Protein AF-A0A2G8LHU2-F1 (afdb_monomer_lite)

Radius of gyration: 28.55 Å; chains: 1; bounding box: 84×77×81 Å

Organism: Stichopus japonicus (NCBI:txid307972)

pLDDT: mean 79.93, std 22.08, range [30.64, 98.31]

Sequence (261 aa):
MVNLSNQKTMKDPGKYGIGIMIIQGAKLQILKMTSLAEQLKKLAVPQGRNLANAREKRRKSILFDSKEAAGLNRETVYAIGVNGVQELATIDPSFQEFEETLFSEGSKTMERSVQTVEVNKNLDKHIRSFLLQMSPYFTLKPAQKAMEWLVYRFGIHEYNINDVMMAIMPYHTTKVFVRVVQIIDLSSKSHPWNWLKPIQETGVSLSRSTVLTHCWKDPGFLQFVCNMVPYAIKAHKAVKGRDPQGQTLLYGSRSPSTPPR

InterPro domains:
  IPR040191 U3 small nucleolar RNA-associated protein 10 [PTHR13457] (33-236)

Secondary structure (DSSP, 8-state):
------------TTTHHHHHHHHHHHHHHHHHHHHHHHHHHHH----SS-HHHHHGGG---SSS-TTHHHH--HHHHHHHHHHHHHHHHHH-GGGHHHHTTTTSGGGGT--GGGS-HHHHHHHHHHHHHHHHHHGGGTTSHHHHHHHHHHHHHH-HHHH-HHHHHHHHGGGTTSHHHHHHHHHS----TTSTTGGGHHHHHH-PPPPHHHHHHHHHH-HHHHHHHHHHHHHHHHHHHHHHTB-TT--B--------PPPP-

Structure (mmCIF, N/CA/C/O backbone):
data_AF-A0A2G8LHU2-F1
#
_entry.id   AF-A0A2G8LHU2-F1
#
loop_
_atom_site.group_PDB
_atom_site.id
_atom_site.type_symbol
_atom_site.label_atom_id
_atom_site.label_alt_id
_atom_site.label_comp_id
_atom_site.label_asym_id
_atom_site.label_entity_id
_atom_site.label_seq_id
_atom_site.pdbx_PDB_ins_code
_atom_site.Cartn_x
_atom_site.Cartn_y
_atom_site.Cartn_z
_atom_site.occupancy
_atom_site.B_iso_or_equiv
_atom_site.auth_seq_id
_atom_site.auth_comp_id
_atom_site.auth_asym_id
_atom_site.auth_atom_id
_atom_site.pdbx_PDB_model_num
ATOM 1 N N . MET A 1 1 ? 63.512 19.037 -28.098 1.00 40.72 1 MET A N 1
ATOM 2 C CA . MET A 1 1 ? 64.153 19.580 -29.318 1.00 40.72 1 MET A CA 1
ATOM 3 C C . MET A 1 1 ? 63.120 19.424 -30.426 1.00 40.72 1 MET A C 1
ATOM 5 O O . MET A 1 1 ? 62.691 18.305 -30.627 1.00 40.72 1 MET A O 1
ATOM 9 N N . VAL A 1 2 ? 62.525 20.456 -31.020 1.00 31.14 2 VAL A N 1
ATOM 10 C CA . VAL A 1 2 ? 63.142 21.544 -31.793 1.00 31.14 2 VAL A CA 1
ATOM 11 C C . VAL A 1 2 ? 62.312 22.831 -31.673 1.00 31.14 2 VAL A C 1
ATOM 13 O O . VAL A 1 2 ? 61.105 22.800 -31.454 1.00 31.14 2 VAL A O 1
ATOM 16 N N . ASN A 1 3 ? 63.027 23.946 -31.782 1.00 30.64 3 ASN A N 1
ATOM 17 C CA . ASN A 1 3 ? 62.604 25.329 -31.632 1.00 30.64 3 ASN A CA 1
ATOM 18 C C . ASN A 1 3 ? 62.007 25.912 -32.930 1.00 30.64 3 ASN A C 1
ATOM 20 O O . ASN A 1 3 ? 62.465 25.572 -34.014 1.00 30.64 3 ASN A O 1
ATOM 24 N N . LEU A 1 4 ? 61.050 26.832 -32.748 1.00 40.06 4 LEU A N 1
ATOM 25 C CA . LEU A 1 4 ? 60.785 28.092 -33.474 1.00 40.06 4 LEU A CA 1
ATOM 26 C C . LEU A 1 4 ? 61.024 28.172 -34.998 1.00 40.06 4 LEU A C 1
ATOM 28 O O . LEU A 1 4 ? 62.160 28.107 -35.458 1.00 40.06 4 LEU A O 1
ATOM 32 N N . SER A 1 5 ? 59.984 28.574 -35.746 1.00 37.41 5 SER A N 1
ATOM 33 C CA . SER A 1 5 ? 59.873 29.913 -36.385 1.00 37.41 5 SER A CA 1
ATOM 34 C C . SER A 1 5 ? 58.827 29.911 -37.508 1.00 37.41 5 SER A C 1
ATOM 36 O O . SER A 1 5 ? 59.025 29.269 -38.533 1.00 37.41 5 SER A O 1
ATOM 38 N N . ASN A 1 6 ? 57.739 30.673 -37.359 1.00 32.94 6 ASN A N 1
ATOM 39 C CA . ASN A 1 6 ? 57.492 31.831 -38.228 1.00 32.94 6 ASN A CA 1
ATOM 40 C C . ASN A 1 6 ? 56.140 32.491 -37.941 1.00 32.94 6 ASN A C 1
ATOM 42 O O . ASN A 1 6 ? 55.061 31.938 -38.141 1.00 32.94 6 ASN A O 1
ATOM 46 N N . GLN A 1 7 ? 56.253 33.735 -37.499 1.00 42.84 7 GLN A N 1
ATOM 47 C CA . GLN A 1 7 ? 55.202 34.725 -37.369 1.00 42.84 7 GLN A CA 1
ATOM 48 C C . GLN A 1 7 ? 54.819 35.220 -38.775 1.00 42.84 7 GLN A C 1
ATOM 50 O O . GLN A 1 7 ? 55.692 35.635 -39.539 1.00 42.84 7 GLN A O 1
ATOM 55 N N . LYS A 1 8 ? 53.525 35.245 -39.118 1.00 38.09 8 LYS A N 1
ATOM 56 C CA . LYS A 1 8 ? 53.024 36.114 -40.195 1.00 38.09 8 LYS A CA 1
ATOM 57 C C . LYS A 1 8 ? 51.627 36.655 -39.873 1.00 38.09 8 LYS A C 1
ATOM 59 O O . LYS A 1 8 ? 50.616 35.999 -40.078 1.00 38.09 8 LYS A O 1
ATOM 64 N N . THR A 1 9 ? 51.656 37.879 -39.345 1.00 36.66 9 THR A N 1
ATOM 65 C CA . THR A 1 9 ? 50.784 39.032 -39.639 1.00 36.66 9 THR A CA 1
ATOM 66 C C . THR A 1 9 ? 49.263 38.922 -39.469 1.00 36.66 9 THR A C 1
ATOM 68 O O . THR A 1 9 ? 48.569 38.212 -40.190 1.00 36.66 9 THR A O 1
ATOM 71 N N . MET A 1 10 ? 48.773 39.787 -38.573 1.00 44.03 10 MET A N 1
ATOM 72 C CA . MET A 1 10 ? 47.390 40.204 -38.332 1.00 44.03 10 MET A CA 1
ATOM 73 C C . MET A 1 10 ? 46.564 40.405 -39.613 1.00 44.03 10 MET A C 1
ATOM 75 O O . MET A 1 10 ? 46.981 41.130 -40.516 1.00 44.03 10 MET A O 1
ATOM 79 N N . LYS A 1 11 ? 45.336 39.870 -39.623 1.00 38.84 11 LYS A N 1
ATOM 80 C CA . LYS A 1 11 ? 44.226 40.372 -40.443 1.00 38.84 11 LYS A CA 1
ATOM 81 C C . LYS A 1 11 ? 42.910 40.320 -39.656 1.00 38.84 11 LYS A C 1
ATOM 83 O O . LYS A 1 11 ? 42.351 39.257 -39.419 1.00 38.84 11 LYS A O 1
ATOM 88 N N . ASP A 1 12 ? 42.455 41.524 -39.322 1.00 42.16 12 ASP A N 1
ATOM 89 C CA . ASP A 1 12 ? 41.071 41.953 -39.096 1.00 42.16 12 ASP A CA 1
ATOM 90 C C . ASP A 1 12 ? 40.347 41.571 -37.776 1.00 42.16 12 ASP A C 1
ATOM 92 O O . ASP A 1 12 ? 39.680 40.535 -37.691 1.00 42.16 12 ASP A O 1
ATOM 96 N N . PRO A 1 13 ? 40.380 42.439 -36.739 1.00 44.16 13 PRO A N 1
ATOM 97 C CA . PRO A 1 13 ? 39.633 42.234 -35.492 1.00 44.16 13 PRO A CA 1
ATOM 98 C C . PRO A 1 13 ? 38.111 42.479 -35.618 1.00 44.16 13 PRO A C 1
ATOM 100 O O . PRO A 1 13 ? 37.367 42.176 -34.686 1.00 44.16 13 PRO A O 1
ATOM 103 N N . GLY A 1 14 ? 37.617 42.987 -36.756 1.00 45.66 14 GLY A N 1
ATOM 104 C CA . GLY A 1 14 ? 36.216 43.406 -36.914 1.00 45.66 14 GLY A CA 1
ATOM 105 C C . GLY A 1 14 ? 35.196 42.293 -37.201 1.00 45.66 14 GLY A C 1
ATOM 106 O O . GLY A 1 14 ? 34.020 42.457 -36.889 1.00 45.66 14 GLY A O 1
ATOM 107 N N . LYS A 1 15 ? 35.605 41.146 -37.766 1.00 47.34 15 LYS A N 1
ATOM 108 C CA . LYS A 1 15 ? 34.660 40.084 -38.192 1.00 47.34 15 LYS A CA 1
ATOM 109 C C . LYS A 1 15 ? 34.429 38.978 -37.159 1.00 47.34 15 LYS A C 1
ATOM 111 O O . LYS A 1 15 ? 33.329 38.434 -37.090 1.00 47.34 15 LYS A O 1
ATOM 116 N N . TYR A 1 16 ? 35.422 38.671 -36.325 1.00 47.31 16 TYR A N 1
ATOM 117 C CA . TYR A 1 16 ? 35.323 37.586 -35.337 1.00 47.31 16 TYR A CA 1
ATOM 118 C C . TYR A 1 16 ? 34.674 38.024 -34.015 1.00 47.31 16 TYR A C 1
ATOM 120 O O . TYR A 1 16 ? 34.042 37.209 -33.345 1.00 47.31 16 TYR A O 1
ATOM 128 N N . GLY A 1 17 ? 34.744 39.315 -33.665 1.00 44.84 17 GLY A N 1
ATOM 129 C CA . GLY A 1 17 ? 34.082 39.857 -32.472 1.00 44.84 17 GLY A CA 1
ATOM 130 C C . GLY A 1 17 ? 32.552 39.856 -32.575 1.00 44.84 17 GLY A C 1
ATOM 131 O O . GLY A 1 17 ? 31.867 39.552 -31.599 1.00 44.84 17 GLY A O 1
ATOM 132 N N . ILE A 1 18 ? 32.012 40.114 -33.772 1.00 51.88 18 ILE A N 1
ATOM 133 C CA . ILE A 1 18 ? 30.562 40.129 -34.026 1.00 51.88 18 ILE A CA 1
ATOM 134 C C . ILE A 1 18 ? 29.987 38.707 -33.931 1.00 51.88 18 ILE A C 1
ATOM 136 O O . ILE A 1 18 ? 28.966 38.500 -33.281 1.00 51.88 18 ILE A O 1
ATOM 140 N N . GLY A 1 19 ? 30.674 37.705 -34.497 1.00 46.97 19 GLY A N 1
ATOM 141 C CA . GLY A 1 19 ? 30.253 36.301 -34.413 1.00 46.97 19 GLY A CA 1
ATOM 142 C C . GLY A 1 19 ? 30.241 35.755 -32.979 1.00 46.97 19 GLY A C 1
ATOM 143 O O . GLY A 1 19 ? 29.280 35.103 -32.576 1.00 46.97 19 GLY A O 1
ATOM 144 N N . ILE A 1 20 ? 31.261 36.079 -32.176 1.00 52.53 20 ILE A N 1
ATOM 145 C CA . ILE A 1 20 ? 31.336 35.662 -30.766 1.00 52.53 20 ILE A CA 1
ATOM 146 C C . ILE A 1 20 ? 30.257 36.366 -29.924 1.00 52.53 20 ILE A C 1
ATOM 148 O O . ILE A 1 20 ? 29.616 35.715 -29.097 1.00 52.53 20 ILE A O 1
ATOM 152 N N . MET A 1 21 ? 29.979 37.655 -30.166 1.00 52.75 21 MET A N 1
ATOM 153 C CA . MET A 1 21 ? 28.896 38.369 -29.475 1.00 52.75 21 MET A CA 1
ATOM 154 C C . MET A 1 21 ? 27.498 37.847 -29.841 1.00 52.75 21 MET A C 1
ATOM 156 O O . MET A 1 21 ? 26.653 37.735 -28.952 1.00 52.75 21 MET A O 1
ATOM 160 N N . ILE A 1 22 ? 27.252 37.461 -31.099 1.00 55.69 22 ILE A N 1
ATOM 161 C CA . ILE A 1 22 ? 25.966 36.871 -31.518 1.00 55.69 22 ILE A CA 1
ATOM 162 C C . ILE A 1 22 ? 25.744 35.510 -30.843 1.00 55.69 22 ILE A C 1
ATOM 164 O O . ILE A 1 22 ? 24.661 35.257 -30.313 1.00 55.69 22 ILE A O 1
ATOM 168 N N . ILE A 1 23 ? 26.768 34.651 -30.792 1.00 54.25 23 ILE A N 1
ATOM 169 C CA . ILE A 1 23 ? 26.671 33.330 -30.148 1.00 54.25 23 ILE A CA 1
ATOM 170 C C . ILE A 1 23 ? 26.473 33.475 -28.632 1.00 54.25 23 ILE A C 1
ATOM 172 O O . ILE A 1 23 ? 25.638 32.779 -28.050 1.00 54.25 23 ILE A O 1
ATOM 176 N N . GLN A 1 24 ? 27.182 34.405 -27.985 1.00 55.84 24 GLN A N 1
ATOM 177 C CA . GLN A 1 24 ? 27.022 34.668 -26.553 1.00 55.84 24 GLN A CA 1
ATOM 178 C C . GLN A 1 24 ? 25.637 35.258 -26.239 1.00 55.84 24 GLN A C 1
ATOM 180 O O . GLN A 1 24 ? 25.018 34.863 -25.252 1.00 55.84 24 GLN A O 1
ATOM 185 N N . GLY A 1 25 ? 25.116 36.140 -27.102 1.00 53.69 25 GLY A N 1
ATOM 186 C CA . GLY A 1 25 ? 23.768 36.704 -27.002 1.00 53.69 25 GLY A CA 1
ATOM 187 C C . GLY A 1 25 ? 22.669 35.650 -27.158 1.00 53.69 25 GLY A C 1
ATOM 188 O O . GLY A 1 25 ? 21.760 35.587 -26.329 1.00 53.69 25 GLY A O 1
ATOM 189 N N . ALA A 1 26 ? 22.793 34.759 -28.147 1.00 56.09 26 ALA A N 1
ATOM 190 C CA . ALA A 1 26 ? 21.880 33.632 -28.337 1.00 56.09 26 ALA A CA 1
ATOM 191 C C . ALA A 1 26 ? 21.932 32.651 -27.153 1.00 56.09 26 ALA A C 1
ATOM 193 O O . ALA A 1 26 ? 20.892 32.214 -26.664 1.00 56.09 26 ALA A O 1
ATOM 194 N N . LYS A 1 27 ? 23.126 32.362 -26.617 1.00 57.59 27 LYS A N 1
ATOM 195 C CA . LYS A 1 27 ? 23.302 31.509 -25.431 1.00 57.59 27 LYS A CA 1
ATOM 196 C C . LYS A 1 27 ? 22.702 32.141 -24.170 1.00 57.59 27 LYS A C 1
ATOM 198 O O . LYS A 1 27 ? 22.082 31.429 -23.383 1.00 57.59 27 LYS A O 1
ATOM 203 N N . LEU A 1 28 ? 22.822 33.462 -23.996 1.00 55.25 28 LEU A N 1
ATOM 204 C CA . LEU A 1 28 ? 22.180 34.195 -22.897 1.00 55.25 28 LEU A CA 1
ATOM 205 C C . LEU A 1 28 ? 20.651 34.189 -23.018 1.00 55.25 28 LEU A C 1
ATOM 207 O O . LEU A 1 28 ? 19.964 34.066 -22.005 1.00 55.25 28 LEU A O 1
ATOM 211 N N . GLN A 1 29 ? 20.112 34.309 -24.236 1.00 56.25 29 GLN A N 1
ATOM 212 C CA . GLN A 1 29 ? 18.671 34.210 -24.465 1.00 56.25 29 GLN A CA 1
ATOM 213 C C . GLN A 1 29 ? 18.149 32.791 -24.228 1.00 56.25 29 GLN A C 1
ATOM 215 O O . GLN A 1 29 ? 17.143 32.641 -23.542 1.00 56.25 29 GLN A O 1
ATOM 220 N N . ILE A 1 30 ? 18.860 31.754 -24.681 1.00 58.97 30 ILE A N 1
ATOM 221 C CA . ILE A 1 30 ? 18.504 30.351 -24.416 1.00 58.97 30 ILE A CA 1
ATOM 222 C C . ILE A 1 30 ? 18.541 30.056 -22.909 1.00 58.97 30 ILE A C 1
ATOM 224 O O . ILE A 1 30 ? 17.580 29.502 -22.384 1.00 58.97 30 ILE A O 1
ATOM 228 N N . LEU A 1 31 ? 19.580 30.502 -22.190 1.00 56.16 31 LEU A N 1
ATOM 229 C CA . LEU A 1 31 ? 19.674 30.367 -20.727 1.00 56.16 31 LEU A CA 1
ATOM 230 C C . LEU A 1 31 ? 18.557 31.123 -19.985 1.00 56.16 31 LEU A C 1
ATOM 232 O O . LEU A 1 31 ? 18.046 30.637 -18.974 1.00 56.16 31 LEU A O 1
ATOM 236 N N . LYS A 1 32 ? 18.136 32.294 -20.485 1.00 56.81 32 LYS A N 1
ATOM 237 C CA . LYS A 1 32 ? 16.978 33.028 -19.947 1.00 56.81 32 LYS A CA 1
ATOM 238 C C . LYS A 1 32 ? 15.654 32.317 -20.243 1.00 56.81 32 LYS A C 1
ATOM 240 O O . LYS A 1 32 ? 14.803 32.271 -19.360 1.00 56.81 32 LYS A O 1
ATOM 245 N N . MET A 1 33 ? 15.488 31.723 -21.427 1.00 54.06 33 MET A N 1
ATOM 246 C CA . MET A 1 33 ? 14.290 30.950 -21.779 1.00 54.06 33 MET A CA 1
ATOM 247 C C . MET A 1 33 ? 14.181 29.649 -20.974 1.00 54.06 33 MET A C 1
ATOM 249 O O . MET A 1 33 ? 13.082 29.301 -20.548 1.00 54.06 33 MET A O 1
ATOM 253 N N . THR A 1 34 ? 15.294 28.965 -20.687 1.00 58.81 34 THR A N 1
ATOM 254 C CA . THR A 1 34 ? 15.289 27.781 -19.810 1.00 58.81 34 THR A CA 1
ATOM 255 C C . THR A 1 34 ? 15.051 28.154 -18.349 1.00 58.81 34 THR A C 1
ATOM 257 O O . THR A 1 34 ? 14.288 27.469 -17.676 1.00 58.81 34 THR A O 1
ATOM 260 N N . SER A 1 35 ? 15.620 29.269 -17.872 1.00 70.50 35 SER A N 1
ATOM 261 C CA . SER A 1 35 ? 15.402 29.769 -16.506 1.00 70.50 35 SER A CA 1
ATOM 262 C C . SER A 1 35 ? 13.947 30.181 -16.274 1.00 70.50 35 SER A C 1
ATOM 264 O O . SER A 1 35 ? 13.342 29.766 -15.290 1.00 70.50 35 SER A O 1
ATOM 266 N N . LEU A 1 36 ? 13.340 30.914 -17.214 1.00 58.28 36 LEU A N 1
ATOM 267 C CA . LEU A 1 36 ? 11.941 31.326 -17.108 1.00 58.28 36 LEU A CA 1
ATOM 268 C C . LEU A 1 36 ? 10.981 30.138 -17.240 1.00 58.28 36 LEU A C 1
ATOM 270 O O . LEU A 1 36 ? 10.007 30.067 -16.501 1.00 58.28 36 LEU A O 1
ATOM 274 N N . ALA A 1 37 ? 11.258 29.181 -18.131 1.00 62.69 37 ALA A N 1
ATOM 275 C CA . ALA A 1 37 ? 10.459 27.962 -18.250 1.00 62.69 37 ALA A CA 1
ATOM 276 C C . ALA A 1 37 ? 10.552 27.083 -16.990 1.00 62.69 37 ALA A C 1
ATOM 278 O O . ALA A 1 37 ? 9.541 26.545 -16.544 1.00 62.69 37 ALA A O 1
ATOM 279 N N . GLU A 1 38 ? 11.731 26.962 -16.372 1.00 63.94 38 GLU A N 1
ATOM 280 C CA . GLU A 1 38 ? 11.898 26.271 -15.086 1.00 63.94 38 GLU A CA 1
ATOM 281 C C . GLU A 1 38 ? 11.253 27.032 -13.925 1.00 63.94 38 GLU A C 1
ATOM 283 O O . GLU A 1 38 ? 10.648 26.408 -13.053 1.00 63.94 38 GLU A O 1
ATOM 288 N N . GLN A 1 39 ? 11.329 28.364 -13.921 1.00 62.94 39 GLN A N 1
ATOM 289 C CA . GLN A 1 39 ? 10.642 29.214 -12.949 1.00 62.94 39 GLN A CA 1
ATOM 290 C C . GLN A 1 39 ? 9.122 29.112 -13.102 1.00 62.94 39 GLN A C 1
ATOM 292 O O . GLN A 1 39 ? 8.442 28.935 -12.101 1.00 62.94 39 GLN A O 1
ATOM 297 N N . LEU A 1 40 ? 8.587 29.102 -14.327 1.00 55.25 40 LEU A N 1
ATOM 298 C CA . LEU A 1 40 ? 7.171 28.852 -14.613 1.00 55.25 40 LEU A CA 1
ATOM 299 C C . LEU A 1 40 ? 6.750 27.439 -14.206 1.00 55.25 40 LEU A C 1
ATOM 301 O O . LEU A 1 40 ? 5.656 27.260 -13.692 1.00 55.25 40 LEU A O 1
ATOM 305 N N . LYS A 1 41 ? 7.616 26.434 -14.366 1.00 59.16 41 LYS A N 1
ATOM 306 C CA . LYS A 1 41 ? 7.342 25.058 -13.923 1.00 59.16 41 LYS A CA 1
ATOM 307 C C . LYS A 1 41 ? 7.361 24.916 -12.396 1.00 59.16 41 LYS A C 1
ATOM 309 O O . LYS A 1 41 ? 6.622 24.097 -11.863 1.00 59.16 41 LYS A O 1
ATOM 314 N N . LYS A 1 42 ? 8.174 25.720 -11.699 1.00 57.94 42 LYS A N 1
ATOM 315 C CA . LYS A 1 42 ? 8.212 25.818 -10.227 1.00 57.94 42 LYS A CA 1
ATOM 316 C C . LYS A 1 42 ? 7.081 26.688 -9.657 1.00 57.94 42 LYS A C 1
ATOM 318 O O . LYS A 1 42 ? 6.632 26.425 -8.549 1.00 57.94 42 LYS A O 1
ATOM 323 N N . LEU A 1 43 ? 6.618 27.691 -10.408 1.00 48.28 43 LEU A N 1
ATOM 324 C 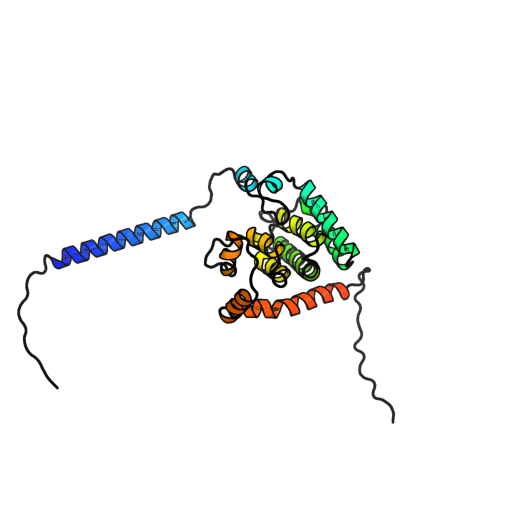CA . LEU A 1 43 ? 5.517 28.601 -10.060 1.00 48.28 43 LEU A CA 1
ATOM 325 C C . LEU A 1 43 ? 4.153 28.136 -10.577 1.00 48.28 43 LEU A C 1
ATOM 327 O O . LEU A 1 43 ? 3.145 28.757 -10.244 1.00 48.28 43 LEU A O 1
ATOM 331 N N . ALA A 1 44 ? 4.099 27.050 -11.352 1.00 45.22 44 ALA A N 1
ATOM 332 C CA . ALA A 1 44 ? 2.875 26.353 -11.725 1.00 45.22 44 ALA A CA 1
ATOM 333 C C . ALA A 1 44 ? 2.266 25.663 -10.494 1.00 45.22 44 ALA A C 1
ATOM 335 O O . ALA A 1 44 ? 2.149 24.443 -10.408 1.00 45.22 44 ALA A O 1
ATOM 336 N N . VAL A 1 45 ? 1.857 26.474 -9.527 1.00 51.03 45 VAL A N 1
ATOM 337 C CA . VAL A 1 45 ? 0.781 26.145 -8.610 1.00 51.03 45 VAL A CA 1
ATOM 338 C C . VAL A 1 45 ? -0.463 25.996 -9.489 1.00 51.03 45 VAL A C 1
ATOM 340 O O . VAL A 1 45 ? -0.717 26.881 -10.310 1.00 51.03 45 VAL A O 1
ATOM 343 N N . PRO A 1 46 ? -1.238 24.904 -9.385 1.00 48.22 46 PRO A N 1
ATOM 344 C CA . PRO A 1 46 ? -2.458 24.741 -10.161 1.00 48.22 46 PRO A CA 1
ATOM 345 C C . PRO A 1 46 ? -3.520 25.712 -9.631 1.00 48.22 46 PRO A C 1
ATOM 347 O O . PRO A 1 46 ? -4.415 25.339 -8.878 1.00 48.22 46 PRO A O 1
ATOM 350 N N . GLN A 1 47 ? -3.408 26.984 -10.001 1.00 47.78 47 GLN A N 1
ATOM 351 C CA . GLN A 1 47 ? -4.432 27.980 -9.747 1.00 47.78 47 GLN A CA 1
ATOM 352 C C . GLN A 1 47 ? -5.575 27.757 -10.743 1.00 47.78 47 GLN A C 1
ATOM 354 O O . GLN A 1 47 ? -5.408 27.891 -11.952 1.00 47.78 47 GLN A O 1
ATOM 359 N N . GLY A 1 48 ? -6.743 27.375 -10.223 1.00 47.22 48 GLY A N 1
ATOM 360 C CA . GLY A 1 48 ? -8.017 27.613 -10.906 1.00 47.22 48 GLY A CA 1
ATOM 361 C C . GLY A 1 48 ? -8.598 26.509 -11.796 1.00 47.22 48 GLY A C 1
ATOM 362 O O . GLY A 1 48 ? -9.556 26.778 -12.512 1.00 47.22 48 GLY A O 1
ATOM 363 N N . ARG A 1 49 ? -8.127 25.255 -11.751 1.00 42.66 49 ARG A N 1
ATOM 364 C CA . ARG A 1 49 ? -8.949 24.126 -12.241 1.00 42.66 49 ARG A CA 1
ATOM 365 C C . ARG A 1 49 ? -9.718 23.574 -11.059 1.00 42.66 49 ARG A C 1
ATOM 367 O O . ARG A 1 49 ? -9.065 23.005 -10.199 1.00 42.66 49 ARG A O 1
ATOM 374 N N . ASN A 1 50 ? -11.046 23.733 -11.033 1.00 45.06 50 ASN A N 1
ATOM 375 C CA . ASN A 1 50 ? -11.989 23.065 -10.118 1.00 45.06 50 ASN A CA 1
ATOM 376 C C . ASN A 1 50 ? -11.375 21.811 -9.465 1.00 45.06 50 ASN A C 1
ATOM 378 O O . ASN A 1 50 ? -11.398 20.726 -10.051 1.00 45.06 50 ASN A O 1
ATOM 382 N N . LEU A 1 51 ? -10.750 21.983 -8.293 1.00 47.72 51 LEU A N 1
ATOM 383 C CA . LEU A 1 51 ? -9.897 20.956 -7.681 1.00 47.72 51 LEU A CA 1
ATOM 384 C C . LEU A 1 51 ? -10.733 19.757 -7.221 1.00 47.72 51 LEU A C 1
ATOM 386 O O . LEU A 1 51 ? -10.234 18.635 -7.207 1.00 47.72 51 LEU A O 1
ATOM 390 N N . ALA A 1 52 ? -12.018 19.989 -6.937 1.00 45.84 52 ALA A N 1
ATOM 391 C CA . ALA A 1 52 ? -13.018 18.954 -6.707 1.00 45.84 52 ALA A CA 1
ATOM 392 C C . ALA A 1 52 ? -13.257 18.110 -7.977 1.00 45.84 52 ALA A C 1
ATOM 394 O O . ALA A 1 52 ? -12.957 16.918 -7.988 1.00 45.84 52 ALA A O 1
ATOM 395 N N . ASN A 1 53 ? -13.640 18.742 -9.092 1.00 40.75 53 ASN A N 1
ATOM 396 C CA . ASN A 1 53 ? -13.992 18.047 -10.343 1.00 40.75 53 ASN A CA 1
ATOM 397 C C . ASN A 1 53 ? -12.782 17.399 -11.054 1.00 40.75 53 ASN A C 1
ATOM 399 O O . ASN A 1 53 ? -12.942 16.495 -11.876 1.00 40.75 53 ASN A O 1
ATOM 403 N N . ALA A 1 54 ? -11.558 17.876 -10.796 1.00 45.06 54 ALA A N 1
ATOM 404 C CA . ALA A 1 54 ? -10.328 17.279 -11.321 1.00 45.06 54 ALA A CA 1
ATOM 405 C C . ALA A 1 54 ? -9.849 16.080 -10.480 1.00 45.06 54 ALA A C 1
ATOM 407 O O . ALA A 1 54 ? -9.376 15.102 -11.063 1.00 45.06 54 ALA A O 1
ATOM 408 N N . ARG A 1 55 ? -10.018 16.116 -9.146 1.00 48.44 55 ARG A N 1
ATOM 409 C CA . ARG A 1 55 ? -9.792 14.954 -8.262 1.00 48.44 55 ARG A CA 1
ATOM 410 C C . ARG A 1 55 ? -10.816 13.848 -8.498 1.00 48.44 55 ARG A C 1
ATOM 412 O O . ARG A 1 55 ? -10.450 12.677 -8.517 1.00 48.44 55 ARG A O 1
ATOM 419 N N . GLU A 1 56 ? -12.070 14.210 -8.761 1.00 45.31 56 GLU A N 1
ATOM 420 C CA . GLU A 1 56 ? -13.131 13.253 -9.100 1.00 45.31 56 GLU A CA 1
ATOM 421 C C . GLU A 1 56 ? -12.862 12.478 -10.395 1.00 45.31 56 GLU A C 1
ATOM 423 O O . GLU A 1 56 ? -13.300 11.340 -10.529 1.00 45.31 56 GLU A O 1
ATOM 428 N N . LYS A 1 57 ? -12.082 13.036 -11.329 1.00 46.31 57 LYS A N 1
ATOM 429 C CA . LYS A 1 57 ? -11.851 12.420 -12.644 1.00 46.31 57 LYS A CA 1
ATOM 430 C C . LYS A 1 57 ? -10.773 11.335 -12.694 1.00 46.31 57 LYS A C 1
ATOM 432 O O . LYS A 1 57 ? -10.652 10.705 -13.741 1.00 46.31 57 LYS A O 1
ATOM 437 N N . ARG A 1 58 ? -9.999 11.083 -11.628 1.00 63.19 58 ARG A N 1
ATOM 438 C CA . ARG A 1 58 ? -9.013 9.976 -11.586 1.00 63.19 58 ARG A CA 1
ATOM 439 C C . ARG A 1 58 ? -8.816 9.426 -10.174 1.00 63.19 58 ARG A C 1
ATOM 441 O O . ARG A 1 58 ? -7.692 9.401 -9.671 1.00 63.19 58 ARG A O 1
ATOM 448 N N . ARG A 1 59 ? -9.903 8.984 -9.536 1.00 80.88 59 ARG A N 1
ATOM 449 C CA . ARG A 1 59 ? -9.813 8.239 -8.273 1.00 80.88 59 ARG A CA 1
ATOM 450 C C . ARG A 1 59 ? -8.918 7.017 -8.480 1.00 80.88 59 ARG A C 1
ATOM 452 O O . ARG A 1 59 ? -9.151 6.206 -9.375 1.00 80.88 59 ARG A O 1
ATOM 459 N N . LYS A 1 60 ? -7.844 6.943 -7.699 1.00 91.50 60 LYS A N 1
ATOM 460 C CA . LYS A 1 60 ? -6.907 5.824 -7.721 1.00 91.50 60 LYS A CA 1
ATOM 461 C C . LYS A 1 60 ? -7.533 4.661 -6.969 1.00 91.50 60 LYS A C 1
ATOM 463 O O . LYS A 1 60 ? -7.973 4.837 -5.840 1.00 91.50 60 LYS A O 1
ATOM 468 N N . SER A 1 61 ? -7.562 3.502 -7.608 1.00 94.75 61 SER A N 1
ATOM 469 C CA . SER A 1 61 ? -8.137 2.290 -7.044 1.00 94.75 61 SER A CA 1
ATOM 470 C C . SER A 1 61 ? -7.274 1.092 -7.407 1.00 94.75 61 SER A C 1
ATOM 472 O O . SER A 1 61 ? -6.783 0.981 -8.535 1.00 94.75 61 SER A O 1
ATOM 474 N N . ILE A 1 62 ? -7.073 0.204 -6.438 1.00 94.56 62 ILE A N 1
ATOM 475 C CA . ILE A 1 62 ? -6.431 -1.093 -6.640 1.00 94.56 62 ILE A CA 1
ATOM 476 C C . ILE A 1 62 ? -7.466 -2.048 -7.242 1.00 94.56 62 ILE A C 1
ATOM 478 O O . ILE A 1 62 ? -7.175 -2.737 -8.229 1.00 94.56 62 ILE A O 1
ATOM 482 N N . LEU A 1 63 ? -8.672 -2.057 -6.667 1.00 94.88 63 LEU A N 1
ATOM 483 C CA . LEU A 1 63 ? -9.730 -3.019 -6.974 1.00 94.88 63 LEU A CA 1
ATOM 484 C C . LEU A 1 63 ? -10.528 -2.704 -8.240 1.00 94.88 63 LEU A C 1
ATOM 486 O O . LEU A 1 63 ? -10.888 -3.633 -8.957 1.00 94.88 63 LEU A O 1
ATOM 490 N N . PHE A 1 64 ? -10.771 -1.428 -8.519 1.00 93.50 64 PHE A N 1
ATOM 491 C CA . PHE A 1 64 ? -11.706 -0.984 -9.549 1.00 93.50 64 PHE A CA 1
ATOM 492 C C . PHE A 1 64 ? -10.982 -0.313 -10.711 1.00 93.50 64 PHE A C 1
ATOM 494 O O . PHE A 1 64 ? -9.889 0.254 -10.561 1.00 93.50 64 PHE A O 1
ATOM 501 N N . ASP A 1 65 ? -11.570 -0.381 -11.901 1.00 89.31 65 ASP A N 1
ATOM 502 C CA . ASP A 1 65 ? -11.058 0.394 -13.023 1.00 89.31 65 ASP A CA 1
ATOM 503 C C . ASP A 1 65 ? -11.336 1.900 -12.839 1.00 89.31 65 ASP A C 1
ATOM 505 O O . ASP A 1 65 ? -12.043 2.333 -11.929 1.00 89.31 65 ASP A O 1
ATOM 509 N N . SER A 1 66 ? -10.754 2.743 -13.698 1.00 86.62 66 SER A N 1
ATOM 510 C CA . SER A 1 66 ? -10.908 4.197 -13.557 1.00 86.62 66 SER A CA 1
ATOM 511 C C . SER A 1 66 ? -12.352 4.688 -13.737 1.00 86.62 66 SER A C 1
ATOM 513 O O . SER A 1 66 ? -12.646 5.797 -13.290 1.00 86.62 66 SER A O 1
ATOM 515 N N . LYS A 1 67 ? -13.217 3.940 -14.432 1.00 87.31 67 LYS A N 1
ATOM 516 C CA . LYS A 1 67 ? -14.621 4.310 -14.662 1.00 87.31 67 LYS A CA 1
ATOM 517 C C . LYS A 1 67 ? -15.470 3.917 -13.459 1.00 87.31 67 LYS A C 1
ATOM 519 O O . LYS A 1 67 ? -16.218 4.746 -12.955 1.00 87.31 67 LYS A O 1
ATOM 524 N N . GLU A 1 68 ? -15.305 2.692 -12.976 1.00 87.75 68 GLU A N 1
ATOM 525 C CA . GLU A 1 68 ? -15.960 2.170 -11.778 1.00 87.75 68 GLU A CA 1
ATOM 526 C C . GLU A 1 68 ? -15.572 2.991 -10.545 1.00 87.75 68 GLU A C 1
ATOM 528 O O . GLU A 1 68 ? -16.439 3.490 -9.828 1.00 87.75 68 GLU A O 1
ATOM 533 N N . ALA A 1 69 ? -14.270 3.227 -10.348 1.00 89.06 69 ALA A N 1
ATOM 534 C CA . ALA A 1 69 ? -13.753 3.974 -9.205 1.00 89.06 69 ALA A CA 1
ATOM 535 C C . ALA A 1 69 ? -14.293 5.409 -9.131 1.00 89.06 69 ALA A C 1
ATOM 537 O O . ALA A 1 69 ? -14.425 5.956 -8.037 1.00 89.06 69 ALA A O 1
ATOM 538 N N . ALA A 1 70 ? -14.617 6.024 -10.275 1.00 86.06 70 ALA A N 1
ATOM 539 C CA . ALA A 1 70 ? -15.185 7.369 -10.325 1.00 86.06 70 ALA A CA 1
ATOM 540 C C . ALA A 1 70 ? -16.598 7.440 -9.716 1.00 86.06 70 ALA A C 1
ATOM 542 O O . ALA A 1 70 ? -16.958 8.476 -9.163 1.00 86.06 70 ALA A O 1
ATOM 543 N N . GLY A 1 71 ? -17.374 6.353 -9.794 1.00 85.19 71 GLY A N 1
ATOM 544 C CA . GLY A 1 71 ? -18.737 6.276 -9.258 1.00 85.19 71 GLY A CA 1
ATOM 545 C C . GLY A 1 71 ? -18.826 5.858 -7.788 1.00 85.19 71 GLY A C 1
ATOM 546 O O . GLY A 1 71 ? -19.880 6.010 -7.174 1.00 85.19 71 GLY A O 1
ATOM 547 N N . LEU A 1 72 ? -17.743 5.342 -7.201 1.00 87.94 72 LEU A N 1
ATOM 548 C CA . LEU A 1 72 ? -17.752 4.877 -5.814 1.00 87.94 72 LEU A CA 1
ATOM 549 C C . LEU A 1 72 ? -17.785 6.048 -4.837 1.00 87.94 72 LEU A C 1
ATOM 551 O O . LEU A 1 72 ? -16.936 6.935 -4.900 1.00 87.94 72 LEU A O 1
ATOM 555 N N . ASN A 1 73 ? -18.723 6.025 -3.891 1.00 90.38 73 ASN A N 1
ATOM 556 C CA . ASN A 1 73 ? -18.755 6.969 -2.776 1.00 90.38 73 ASN A CA 1
ATOM 557 C C . ASN A 1 73 ? -17.910 6.470 -1.587 1.00 90.38 73 ASN A C 1
ATOM 559 O O . ASN A 1 73 ? -17.438 5.332 -1.550 1.00 90.38 73 ASN A O 1
ATOM 563 N N . ARG A 1 74 ? -17.698 7.353 -0.608 1.00 93.00 74 ARG A N 1
ATOM 564 C CA . ARG A 1 74 ? -16.843 7.083 0.556 1.00 93.00 74 ARG A CA 1
ATOM 565 C C . ARG A 1 74 ? -17.385 5.935 1.397 1.00 93.00 74 ARG A C 1
ATOM 567 O O . ARG A 1 74 ? -16.610 5.110 1.861 1.00 93.00 74 ARG A O 1
ATOM 574 N N . GLU A 1 75 ? -18.695 5.898 1.578 1.00 95.25 75 GLU A N 1
ATOM 575 C CA . GLU A 1 75 ? -19.412 4.938 2.408 1.00 95.25 75 GLU A CA 1
ATOM 576 C C . GLU A 1 75 ? -19.258 3.522 1.843 1.00 95.25 75 GLU A C 1
ATOM 578 O O . GLU A 1 75 ? -18.993 2.585 2.590 1.00 95.25 75 GLU A O 1
ATOM 583 N N . THR A 1 76 ? -19.318 3.382 0.517 1.00 95.56 76 THR A N 1
ATOM 584 C CA . THR A 1 76 ? -19.118 2.102 -0.172 1.00 95.56 76 THR A CA 1
ATOM 585 C C . THR A 1 76 ? -17.686 1.604 -0.004 1.00 95.56 76 THR A C 1
ATOM 587 O O . THR A 1 76 ? -17.475 0.457 0.383 1.00 95.56 76 THR A O 1
ATOM 590 N N . VAL A 1 77 ? -16.685 2.456 -0.255 1.00 96.31 77 VAL A N 1
ATOM 591 C CA . VAL A 1 77 ? -15.273 2.052 -0.122 1.00 96.31 77 VAL A CA 1
ATOM 592 C C . VAL A 1 77 ? -14.921 1.747 1.336 1.00 96.31 77 VAL A C 1
ATOM 594 O O . VAL A 1 77 ? -14.179 0.804 1.603 1.00 96.31 77 VAL A O 1
ATOM 597 N N . TYR A 1 78 ? -15.495 2.495 2.280 1.00 97.62 78 TYR A N 1
ATOM 598 C CA . TYR A 1 78 ? -15.374 2.212 3.706 1.00 97.62 78 TYR A CA 1
ATOM 599 C C . TYR A 1 78 ? -15.945 0.835 4.059 1.00 97.62 78 TYR A C 1
ATOM 601 O O . TYR A 1 78 ? -15.237 0.029 4.654 1.00 97.62 78 TYR A O 1
ATOM 609 N N . ALA A 1 79 ? -17.175 0.528 3.634 1.00 97.88 79 ALA A N 1
ATOM 610 C CA . ALA A 1 79 ? -17.801 -0.769 3.889 1.00 97.88 79 ALA A CA 1
ATOM 611 C C . ALA A 1 79 ? -16.981 -1.935 3.308 1.00 97.88 79 ALA A C 1
ATOM 613 O O . ALA A 1 79 ? -16.802 -2.955 3.972 1.00 97.88 79 ALA A O 1
ATOM 614 N N . ILE A 1 80 ? -16.418 -1.764 2.104 1.00 97.94 80 ILE A N 1
ATOM 615 C CA . ILE A 1 80 ? -15.491 -2.733 1.499 1.00 97.94 80 ILE A CA 1
ATOM 616 C C . ILE A 1 80 ? -14.250 -2.919 2.383 1.00 97.94 80 ILE A C 1
ATOM 618 O O . ILE A 1 80 ? -13.858 -4.053 2.654 1.00 97.94 80 ILE A O 1
ATOM 622 N N . GLY A 1 81 ? -13.642 -1.823 2.842 1.00 98.00 81 GLY A N 1
ATOM 623 C CA . GLY A 1 81 ? -12.465 -1.851 3.708 1.00 98.00 81 GLY A CA 1
ATOM 624 C C . GLY A 1 81 ? -12.708 -2.555 5.040 1.00 98.00 81 GLY A C 1
ATOM 625 O O . GLY A 1 81 ? -11.923 -3.426 5.411 1.00 98.00 81 GLY A O 1
ATOM 626 N N . VAL A 1 82 ? -13.812 -2.217 5.716 1.00 98.31 82 VAL A N 1
ATOM 627 C CA . VAL A 1 82 ? -14.233 -2.829 6.988 1.00 98.31 82 VAL A CA 1
ATOM 628 C C . VAL A 1 82 ? -14.462 -4.328 6.818 1.00 98.31 82 VAL A C 1
ATOM 630 O O . VAL A 1 82 ? -13.895 -5.124 7.559 1.00 98.31 82 VAL A O 1
ATOM 633 N N . ASN A 1 83 ? -15.207 -4.733 5.789 1.00 98.31 83 ASN A N 1
ATOM 634 C CA . ASN A 1 83 ? -15.399 -6.149 5.489 1.00 98.31 83 ASN A CA 1
ATOM 635 C C . ASN A 1 83 ? -14.058 -6.863 5.216 1.00 98.31 83 ASN A C 1
ATOM 637 O O . ASN A 1 83 ? -13.854 -7.988 5.665 1.00 98.31 83 ASN A O 1
ATOM 641 N N . GLY A 1 84 ? -13.120 -6.201 4.532 1.00 98.31 84 GLY A N 1
ATOM 642 C CA . GLY A 1 84 ? -11.777 -6.727 4.295 1.00 98.31 84 GLY A CA 1
ATOM 643 C C . GLY A 1 84 ? -10.971 -6.973 5.572 1.00 98.31 84 GLY A C 1
ATOM 644 O O . GLY A 1 84 ? -10.382 -8.043 5.715 1.00 98.31 84 GLY A O 1
ATOM 645 N N . VAL A 1 85 ? -10.940 -6.011 6.501 1.00 98.19 85 VAL A N 1
ATOM 646 C CA . VAL A 1 85 ? -10.192 -6.172 7.761 1.00 98.19 85 VAL A CA 1
ATOM 647 C C . VAL A 1 85 ? -10.852 -7.191 8.693 1.00 98.19 85 VAL A C 1
ATOM 649 O O . VAL A 1 85 ? -10.137 -7.977 9.302 1.00 98.19 85 VAL A O 1
ATOM 652 N N . GLN A 1 86 ? -12.184 -7.270 8.717 1.00 98.06 86 GLN A N 1
ATOM 653 C CA . GLN A 1 86 ? -12.912 -8.281 9.490 1.00 98.06 86 GLN A CA 1
ATOM 654 C C . GLN A 1 86 ? -12.631 -9.694 8.971 1.00 98.06 86 GLN A C 1
ATOM 656 O O . GLN A 1 86 ? -12.322 -10.595 9.746 1.00 98.06 86 GLN A O 1
ATOM 661 N N . GLU A 1 87 ? -12.661 -9.895 7.648 1.00 98.31 87 GLU A N 1
ATOM 662 C CA . GLU A 1 87 ? -12.263 -11.166 7.030 1.00 98.31 87 GLU A CA 1
ATOM 663 C C . GLU A 1 87 ? -10.800 -11.513 7.361 1.00 98.31 87 GLU A C 1
ATOM 665 O O . GLU A 1 87 ? -10.508 -12.657 7.704 1.00 98.31 87 GLU A O 1
ATOM 670 N N . LEU A 1 88 ? -9.878 -10.540 7.328 1.00 98.00 88 LEU A N 1
ATOM 671 C CA . LEU A 1 88 ? -8.495 -10.756 7.772 1.00 98.00 88 LEU A CA 1
ATOM 672 C C . LEU A 1 88 ? -8.410 -11.140 9.255 1.00 98.00 88 LEU A C 1
ATOM 674 O O . LEU A 1 88 ? -7.642 -12.037 9.593 1.00 98.00 88 LEU A O 1
ATOM 678 N N . ALA A 1 89 ? -9.205 -10.515 10.123 1.00 97.00 89 ALA A N 1
ATOM 679 C CA . ALA A 1 89 ? -9.236 -10.800 11.554 1.00 97.00 89 ALA A CA 1
ATOM 680 C C . ALA A 1 89 ? -9.718 -12.226 11.868 1.00 97.00 89 ALA A C 1
ATOM 682 O O . ALA A 1 89 ? -9.287 -12.810 12.861 1.00 97.00 89 ALA A O 1
ATOM 683 N N . THR A 1 90 ? -10.547 -12.827 11.002 1.00 97.19 90 THR A N 1
ATOM 684 C CA . THR A 1 90 ? -10.904 -14.255 11.123 1.00 97.19 90 THR A CA 1
ATOM 685 C C . THR A 1 90 ? -9.730 -15.199 10.845 1.00 97.19 90 THR A C 1
ATOM 687 O O . THR A 1 90 ? -9.712 -16.317 11.354 1.00 97.19 90 THR A O 1
ATOM 690 N N . ILE A 1 91 ? -8.750 -14.758 10.049 1.00 96.38 91 ILE A N 1
ATOM 691 C CA . ILE A 1 91 ? -7.544 -15.525 9.702 1.00 96.38 91 ILE A CA 1
ATOM 692 C C . ILE A 1 91 ? -6.448 -15.282 10.744 1.00 96.38 91 ILE A C 1
ATOM 694 O O . ILE A 1 91 ? -5.773 -16.215 11.175 1.00 96.38 91 ILE A O 1
ATOM 698 N N . ASP A 1 92 ? -6.266 -14.024 11.136 1.00 94.38 92 ASP A N 1
ATOM 699 C CA . ASP A 1 92 ? -5.246 -13.581 12.076 1.00 94.38 92 ASP A CA 1
ATOM 700 C C . ASP A 1 92 ? -5.840 -12.512 13.013 1.00 94.38 92 ASP A C 1
ATOM 702 O O . ASP A 1 92 ? -6.005 -11.358 12.607 1.00 94.38 92 ASP A O 1
ATOM 706 N N . PRO A 1 93 ? -6.143 -12.858 14.280 1.00 94.50 93 PRO A N 1
ATOM 707 C CA . PRO A 1 93 ? -6.779 -11.944 15.232 1.00 94.50 93 PRO A CA 1
ATOM 708 C C . PRO A 1 93 ? -6.003 -10.649 15.489 1.00 94.50 93 PRO A C 1
ATOM 710 O O . PRO A 1 93 ? -6.582 -9.679 15.971 1.00 94.50 93 PRO A O 1
ATOM 713 N N . SER A 1 94 ? -4.713 -10.594 15.130 1.00 92.25 94 SER A N 1
ATOM 714 C CA . SER A 1 94 ? -3.926 -9.356 15.178 1.00 92.25 94 SER A CA 1
ATOM 715 C C . SER A 1 94 ? -4.573 -8.197 14.423 1.00 92.25 94 SER A C 1
ATOM 717 O O . SER A 1 94 ? -4.321 -7.049 14.771 1.00 92.25 94 SER A O 1
ATOM 719 N N . PHE A 1 95 ? -5.417 -8.464 13.418 1.00 95.69 95 PHE A N 1
ATOM 720 C CA . PHE A 1 95 ? -6.055 -7.399 12.650 1.00 95.69 95 PHE A CA 1
ATOM 721 C C . PHE A 1 95 ? -7.160 -6.643 13.396 1.00 95.69 95 PHE A C 1
ATOM 723 O O . PHE A 1 95 ? -7.492 -5.528 12.988 1.00 95.69 95 PHE A O 1
ATOM 730 N N . GLN A 1 96 ? -7.676 -7.188 14.503 1.00 94.44 96 GLN A N 1
ATOM 731 C CA . GLN A 1 96 ? -8.733 -6.550 15.297 1.00 94.44 96 GLN A CA 1
ATOM 732 C C . GLN A 1 96 ? -8.305 -5.177 15.836 1.00 94.44 96 GLN A C 1
ATOM 734 O O . GLN A 1 96 ? -9.114 -4.255 15.881 1.00 94.44 96 GLN A O 1
ATOM 739 N N . GLU A 1 97 ? -7.014 -4.980 16.146 1.00 92.38 97 GLU A N 1
ATOM 740 C CA . GLU A 1 97 ? -6.500 -3.685 16.631 1.00 92.38 97 GLU A CA 1
ATOM 741 C C . GLU A 1 97 ? -6.690 -2.540 15.617 1.00 92.38 97 GLU A C 1
ATOM 743 O O . GLU A 1 97 ? -6.703 -1.356 15.971 1.00 92.38 97 GLU A O 1
ATOM 748 N N . PHE A 1 98 ? -6.823 -2.876 14.331 1.00 95.81 98 PHE A N 1
ATOM 749 C CA . PHE A 1 98 ? -6.980 -1.885 13.274 1.00 95.81 98 PHE A CA 1
ATOM 750 C C . PHE A 1 98 ? -8.440 -1.489 13.044 1.00 95.81 98 PHE A C 1
ATOM 752 O O . PHE A 1 98 ? -8.680 -0.410 12.493 1.00 95.81 98 PHE A O 1
ATOM 759 N N . GLU A 1 99 ? -9.398 -2.305 13.496 1.00 94.25 99 GLU A N 1
ATOM 760 C CA . GLU A 1 99 ? -10.834 -2.023 13.382 1.00 94.25 99 GLU A CA 1
ATOM 761 C C . GLU A 1 99 ? -11.205 -0.736 14.122 1.00 94.25 99 GLU A C 1
ATOM 763 O O . GLU A 1 99 ? -11.852 0.145 13.561 1.00 94.25 99 GLU A O 1
ATOM 768 N N . GLU A 1 100 ? -10.693 -0.564 15.339 1.00 90.69 100 GLU A N 1
ATOM 769 C CA . GLU A 1 100 ? -10.953 0.619 16.168 1.00 90.69 100 GLU A CA 1
ATOM 770 C C . GLU A 1 100 ? -10.088 1.832 15.796 1.00 90.69 100 GLU A C 1
ATOM 772 O O . GLU A 1 100 ? -10.329 2.945 16.266 1.00 90.69 100 GLU A O 1
ATOM 777 N N . THR A 1 101 ? -9.092 1.655 14.924 1.00 92.69 101 THR A N 1
ATOM 778 C CA . THR A 1 101 ? -8.174 2.726 14.521 1.00 92.69 101 THR A CA 1
ATOM 779 C C . THR A 1 101 ? -8.398 3.124 13.062 1.00 92.69 101 THR A C 1
ATOM 781 O O . THR A 1 101 ? -9.205 4.012 12.770 1.00 92.69 101 THR A O 1
ATOM 784 N N . LEU A 1 102 ? -7.707 2.468 12.130 1.00 96.25 102 LEU A N 1
ATOM 785 C CA . LEU A 1 102 ? -7.706 2.786 10.698 1.00 96.25 102 LEU A CA 1
ATOM 786 C C . LEU A 1 102 ? -9.059 2.537 10.016 1.00 96.25 102 LEU A C 1
ATOM 788 O O . LEU A 1 102 ? -9.357 3.189 9.012 1.00 96.25 102 LEU A O 1
ATOM 792 N N . PHE A 1 103 ? -9.862 1.620 10.557 1.00 97.38 103 PHE A N 1
ATOM 793 C CA . PHE A 1 103 ? -11.166 1.228 10.013 1.00 97.38 103 PHE A CA 1
ATOM 794 C C . PHE A 1 103 ? -12.340 1.662 10.902 1.00 97.38 103 PHE A C 1
ATOM 796 O O . PHE A 1 103 ? -13.475 1.250 10.670 1.00 97.38 103 PHE A O 1
ATOM 803 N N . SER A 1 104 ? -12.102 2.558 11.862 1.00 95.75 104 SER A N 1
ATOM 804 C CA . SER A 1 104 ? -13.155 3.102 12.721 1.00 95.75 104 SER A CA 1
ATOM 805 C C . SER A 1 104 ? -14.113 4.001 11.945 1.00 95.75 104 SER A C 1
ATOM 807 O O . SER A 1 104 ? -13.754 4.593 10.925 1.00 95.75 104 SER A O 1
ATOM 809 N N . GLU A 1 105 ? -15.319 4.194 12.466 1.00 93.50 105 GLU A N 1
ATOM 810 C CA . GLU A 1 105 ? -16.293 5.138 11.906 1.00 93.50 105 GLU A CA 1
ATOM 811 C C . GLU A 1 105 ? -15.720 6.566 11.787 1.00 93.50 105 GLU A C 1
ATOM 813 O O . GLU A 1 105 ? -15.933 7.254 10.784 1.00 93.50 105 GLU A O 1
ATOM 818 N N . GLY A 1 106 ? -14.902 6.982 12.764 1.00 91.06 106 GLY A N 1
ATOM 819 C CA . GLY A 1 106 ? -14.213 8.276 12.770 1.00 91.06 106 GLY A CA 1
ATOM 820 C C . GLY A 1 106 ? -13.162 8.435 11.664 1.00 91.06 106 GLY A C 1
ATOM 821 O O . GLY A 1 106 ? -12.880 9.552 11.229 1.00 91.06 106 GLY A O 1
ATOM 822 N N . SER A 1 107 ? -12.622 7.340 11.120 1.00 92.69 107 SER A N 1
ATOM 823 C CA . SER A 1 107 ? -11.658 7.404 10.011 1.00 92.69 107 SER A CA 1
ATOM 824 C C . SER A 1 107 ? -12.250 8.044 8.743 1.00 92.69 107 SER A C 1
ATOM 826 O O . SER A 1 107 ? -11.529 8.675 7.962 1.00 92.69 107 SER A O 1
ATOM 828 N N . LYS A 1 108 ? -13.578 7.980 8.562 1.00 92.31 108 LYS A N 1
ATOM 829 C CA . LYS A 1 108 ? -14.293 8.562 7.411 1.00 92.31 108 LYS A CA 1
ATOM 830 C C . LYS A 1 108 ? -14.194 10.082 7.327 1.00 92.31 108 LYS A C 1
ATOM 832 O O . LYS A 1 108 ? -14.323 10.633 6.228 1.00 92.31 108 LYS A O 1
ATOM 837 N N . THR A 1 109 ? -13.973 10.764 8.449 1.00 88.94 109 THR A N 1
ATOM 838 C CA . THR A 1 109 ? -13.868 12.232 8.522 1.00 88.94 109 THR A CA 1
ATOM 839 C C . THR A 1 109 ? -12.419 12.719 8.583 1.00 88.94 109 THR A C 1
ATOM 841 O O . THR A 1 109 ? -12.158 13.873 8.263 1.00 88.94 109 THR A O 1
ATOM 844 N N . MET A 1 110 ? -11.446 11.829 8.817 1.00 86.62 110 MET A N 1
ATOM 845 C CA . MET A 1 110 ? -10.008 12.142 8.867 1.00 86.62 110 MET A CA 1
ATOM 846 C C . MET A 1 110 ? -9.440 12.625 7.522 1.00 86.62 110 MET A C 1
ATOM 848 O O . MET A 1 110 ? -9.241 11.817 6.619 1.00 86.62 110 MET A O 1
ATOM 852 N N . GLU A 1 111 ? -9.189 13.922 7.353 1.00 88.50 111 GLU A N 1
ATOM 853 C CA . GLU A 1 111 ? -8.590 14.475 6.130 1.00 88.50 111 GLU A CA 1
ATOM 854 C C . GLU A 1 111 ? -7.125 14.855 6.356 1.00 88.50 111 GLU A C 1
ATOM 856 O O . GLU A 1 111 ? -6.811 15.827 7.038 1.00 88.50 111 GLU A O 1
ATOM 861 N N . ARG A 1 112 ? -6.217 14.079 5.761 1.00 89.00 112 ARG A N 1
ATOM 862 C CA . ARG A 1 112 ? -4.777 14.124 6.039 1.00 89.00 112 ARG A CA 1
ATOM 863 C C . ARG A 1 112 ? -4.111 15.474 5.745 1.00 89.00 112 ARG A C 1
ATOM 865 O O . ARG A 1 112 ? -3.220 15.895 6.480 1.00 89.00 112 ARG A O 1
ATOM 872 N N . SER A 1 113 ? -4.541 16.161 4.686 1.00 87.81 113 SER A N 1
ATOM 873 C CA . SER A 1 113 ? -3.959 17.438 4.249 1.00 87.81 113 SER A CA 1
ATOM 874 C C . SER A 1 113 ? -4.222 18.603 5.201 1.00 87.81 113 SER A C 1
ATOM 876 O O . SER A 1 113 ? -3.534 19.613 5.099 1.00 87.81 113 SER A O 1
ATOM 878 N N . VAL A 1 114 ? -5.201 18.474 6.102 1.00 89.25 114 VAL A N 1
ATOM 879 C CA . VAL A 1 114 ? -5.559 19.515 7.081 1.00 89.25 114 VAL A CA 1
ATOM 880 C C . VAL A 1 114 ? -5.166 19.146 8.515 1.00 89.25 114 VAL A C 1
ATOM 882 O O . VAL A 1 114 ? -5.414 19.922 9.433 1.00 89.25 114 VAL A O 1
ATOM 885 N N . GLN A 1 115 ? -4.558 17.973 8.724 1.00 91.69 115 GLN A N 1
ATOM 886 C CA . GLN A 1 115 ? -4.062 17.552 10.036 1.00 91.69 115 GLN A CA 1
ATOM 887 C C . GLN A 1 115 ? -2.676 18.121 10.342 1.00 91.69 115 GLN A C 1
ATOM 889 O O . GLN A 1 115 ? -1.902 18.460 9.443 1.00 91.69 115 GLN A O 1
ATOM 894 N N . THR A 1 116 ? -2.334 18.154 1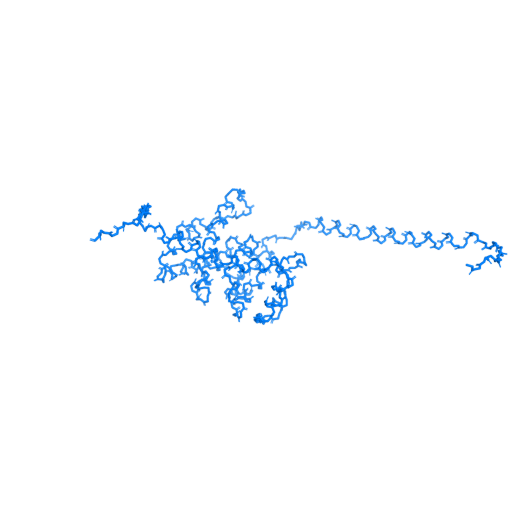1.631 1.00 94.19 116 THR A N 1
ATOM 895 C CA . THR A 1 116 ? -0.991 18.534 12.078 1.00 94.19 116 THR A CA 1
ATOM 896 C C . THR A 1 116 ? 0.057 17.492 11.680 1.00 94.19 116 THR A C 1
ATOM 898 O O . THR A 1 116 ? -0.245 16.327 11.387 1.00 94.19 116 THR A O 1
ATOM 901 N N . VAL A 1 117 ? 1.325 17.906 11.693 1.00 94.81 117 VAL A N 1
ATOM 902 C CA . VAL A 1 117 ? 2.465 17.033 11.378 1.00 94.81 117 VAL A CA 1
ATOM 903 C C . VAL A 1 117 ? 2.535 15.857 12.354 1.00 94.81 117 VAL A C 1
ATOM 905 O O . VAL A 1 117 ? 2.805 14.728 11.950 1.00 94.81 117 VAL A O 1
ATOM 908 N N . GLU A 1 118 ? 2.243 16.096 13.630 1.00 95.56 118 GLU A N 1
ATOM 909 C CA . GLU A 1 118 ? 2.274 15.095 14.694 1.00 95.56 118 GLU A CA 1
ATOM 910 C C . GLU A 1 118 ? 1.181 14.041 14.501 1.00 95.56 118 GLU A C 1
ATOM 912 O O . GLU A 1 118 ? 1.460 12.844 14.609 1.00 95.56 118 GLU A O 1
ATOM 917 N N . VAL A 1 119 ? -0.039 14.473 14.158 1.00 93.44 119 VAL A N 1
ATOM 918 C CA . VAL A 1 119 ? -1.164 13.572 13.864 1.00 93.44 119 VAL A CA 1
ATOM 919 C C . VAL A 1 119 ? -0.843 12.714 12.645 1.00 93.44 119 VAL A C 1
ATOM 921 O O . VAL A 1 119 ? -0.966 11.491 12.708 1.00 93.44 119 VAL A O 1
ATOM 924 N N . ASN A 1 120 ? -0.343 13.324 11.568 1.00 95.25 120 ASN A N 1
ATOM 925 C CA . ASN A 1 120 ? 0.051 12.602 10.359 1.00 95.25 120 ASN A CA 1
ATOM 926 C C . ASN A 1 120 ? 1.185 11.602 10.622 1.00 95.25 120 ASN A C 1
ATOM 928 O O . ASN A 1 120 ? 1.116 10.464 10.166 1.00 95.25 120 ASN A O 1
ATOM 932 N N . LYS A 1 121 ? 2.178 11.970 11.438 1.00 96.25 121 LYS A N 1
ATOM 933 C CA . LYS A 1 121 ? 3.262 11.065 11.841 1.00 96.25 121 LYS A CA 1
ATOM 934 C C . LYS A 1 121 ? 2.759 9.898 12.691 1.00 96.25 121 LYS A C 1
ATOM 936 O O . LYS A 1 121 ? 3.319 8.804 12.622 1.00 96.25 121 LYS A O 1
ATOM 941 N N . ASN A 1 122 ? 1.739 10.108 13.522 1.00 95.12 122 ASN A N 1
ATOM 942 C CA . ASN A 1 122 ? 1.118 9.021 14.272 1.00 95.12 122 ASN A CA 1
ATOM 943 C C . ASN A 1 122 ? 0.314 8.097 13.347 1.00 95.12 122 ASN A C 1
ATOM 945 O O . ASN A 1 122 ? 0.438 6.877 13.440 1.00 95.12 122 ASN A O 1
ATOM 949 N N . LEU A 1 123 ? -0.448 8.669 12.415 1.00 95.50 123 LEU A N 1
ATOM 950 C CA . LEU A 1 123 ? -1.163 7.924 11.381 1.00 95.50 123 LEU A CA 1
ATOM 951 C C . LEU A 1 123 ? -0.199 7.059 10.549 1.00 95.50 123 LEU A C 1
ATOM 953 O O . LEU A 1 123 ? -0.461 5.875 10.353 1.00 95.50 123 LEU A O 1
ATOM 957 N N . ASP A 1 124 ? 0.959 7.599 10.163 1.00 97.25 124 ASP A N 1
ATOM 958 C CA . ASP A 1 124 ? 2.003 6.867 9.433 1.00 97.25 124 ASP A CA 1
ATOM 959 C C . ASP A 1 124 ? 2.490 5.620 10.163 1.00 97.25 124 ASP A C 1
ATOM 961 O O . ASP A 1 124 ? 2.695 4.574 9.548 1.00 97.25 124 ASP A O 1
ATOM 965 N N . LYS A 1 125 ? 2.645 5.697 11.488 1.00 95.75 125 LYS A N 1
ATOM 966 C CA . LYS A 1 125 ? 3.042 4.537 12.297 1.00 95.75 125 LYS A CA 1
ATOM 967 C C . LYS A 1 125 ? 1.977 3.443 12.267 1.00 95.75 125 LYS A C 1
ATOM 969 O O . LYS A 1 125 ? 2.330 2.277 12.100 1.00 95.75 125 LYS A O 1
ATOM 974 N N . HIS A 1 126 ? 0.701 3.811 12.399 1.00 95.38 126 HIS A N 1
ATOM 975 C CA . HIS A 1 126 ? -0.411 2.857 12.359 1.00 95.38 126 HIS A CA 1
ATOM 976 C C . HIS A 1 126 ? -0.535 2.215 10.974 1.00 95.38 126 HIS A C 1
ATOM 978 O O . HIS A 1 126 ? -0.607 0.992 10.875 1.00 95.38 126 HIS A O 1
ATOM 984 N N . ILE A 1 127 ? -0.458 3.018 9.907 1.00 97.69 127 ILE A N 1
ATOM 985 C CA . ILE A 1 127 ? -0.470 2.539 8.518 1.00 97.69 127 ILE A CA 1
ATOM 986 C C . ILE A 1 127 ? 0.696 1.582 8.273 1.00 97.69 127 ILE A C 1
ATOM 988 O O . ILE A 1 127 ? 0.491 0.488 7.753 1.00 97.69 127 ILE A O 1
ATOM 992 N N . ARG A 1 128 ? 1.917 1.945 8.681 1.00 97.31 128 ARG A N 1
ATOM 993 C CA . ARG A 1 128 ? 3.088 1.074 8.532 1.00 97.31 128 ARG A CA 1
ATOM 994 C C . ARG A 1 128 ? 2.915 -0.248 9.279 1.00 97.31 128 ARG A C 1
ATOM 996 O O . ARG A 1 128 ? 3.262 -1.291 8.730 1.00 97.31 128 ARG A O 1
ATOM 1003 N N . SER A 1 129 ? 2.395 -0.212 10.508 1.00 96.06 129 SER A N 1
ATOM 1004 C CA . SER A 1 129 ? 2.127 -1.423 11.295 1.00 96.06 129 SER A CA 1
ATOM 1005 C C . SER A 1 129 ? 1.141 -2.337 10.571 1.00 96.06 129 SER A C 1
ATOM 1007 O O . SER A 1 129 ? 1.447 -3.506 10.340 1.00 96.06 129 SER A O 1
ATOM 1009 N N . PHE A 1 130 ? 0.017 -1.779 10.109 1.00 97.62 130 PHE A N 1
ATOM 1010 C CA . PHE A 1 130 ? -0.983 -2.514 9.340 1.00 97.62 130 PHE A CA 1
ATOM 1011 C C . PHE A 1 130 ? -0.398 -3.121 8.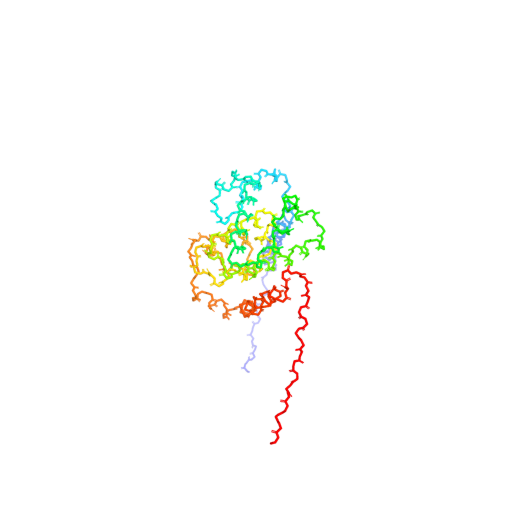060 1.00 97.62 130 PHE A C 1
ATOM 1013 O O . PHE A 1 130 ? -0.591 -4.303 7.799 1.00 97.62 130 PHE A O 1
ATOM 1020 N N . LEU A 1 131 ? 0.345 -2.343 7.265 1.00 98.00 131 LEU A N 1
ATOM 1021 C CA . LEU A 1 131 ? 0.915 -2.807 5.994 1.00 98.00 131 LEU A CA 1
ATOM 1022 C C . LEU A 1 131 ? 1.912 -3.958 6.190 1.00 98.00 131 LEU A C 1
ATOM 1024 O O . LEU A 1 131 ? 1.898 -4.919 5.422 1.00 98.00 131 LEU A O 1
ATOM 1028 N N . LEU A 1 132 ? 2.748 -3.894 7.230 1.00 96.38 132 LEU A N 1
ATOM 1029 C CA . LEU A 1 132 ? 3.675 -4.978 7.569 1.00 96.38 132 LEU A CA 1
ATOM 1030 C C . LEU A 1 132 ? 2.950 -6.224 8.097 1.00 96.38 132 LEU A C 1
ATOM 1032 O O . LEU A 1 132 ? 3.351 -7.342 7.766 1.00 96.38 132 LEU A O 1
ATOM 1036 N N . GLN A 1 133 ? 1.880 -6.048 8.880 1.00 95.75 133 GLN A N 1
ATOM 1037 C CA . GLN A 1 133 ? 1.051 -7.157 9.359 1.00 95.75 133 GLN A CA 1
ATOM 1038 C C . GLN A 1 133 ? 0.289 -7.822 8.203 1.00 95.75 133 GLN A C 1
ATOM 1040 O O . GLN A 1 133 ? 0.238 -9.044 8.122 1.00 95.75 133 GLN A O 1
ATOM 1045 N N . MET A 1 134 ? -0.229 -7.021 7.266 1.00 96.75 134 MET A N 1
ATOM 1046 C CA . MET A 1 134 ? -0.980 -7.447 6.081 1.00 96.75 134 MET A CA 1
ATOM 1047 C C . MET A 1 134 ? -0.105 -8.112 5.015 1.00 96.75 134 MET A C 1
ATOM 1049 O O . MET A 1 134 ? -0.602 -8.980 4.303 1.00 96.75 134 MET A O 1
ATOM 1053 N N . SER A 1 135 ? 1.184 -7.763 4.925 1.00 97.19 135 SER A N 1
ATOM 1054 C CA . SER A 1 135 ? 2.094 -8.230 3.867 1.00 97.19 135 SER A CA 1
ATOM 1055 C C . SER A 1 135 ? 1.996 -9.737 3.561 1.00 97.19 135 SER A C 1
ATOM 1057 O O . SER A 1 135 ? 1.752 -10.046 2.396 1.00 97.19 135 SER A O 1
ATOM 1059 N N . PRO A 1 136 ? 2.050 -10.676 4.535 1.00 96.31 136 PRO A N 1
ATOM 1060 C CA . PRO A 1 136 ? 1.929 -12.117 4.263 1.00 96.31 136 PRO A CA 1
ATOM 1061 C C . PRO A 1 136 ? 0.621 -12.531 3.568 1.00 96.31 136 PRO A C 1
ATOM 1063 O O . PRO A 1 136 ? 0.585 -13.542 2.865 1.00 96.31 136 PRO A O 1
ATOM 1066 N N . TYR A 1 137 ? -0.439 -11.742 3.746 1.00 97.00 137 TYR A N 1
ATOM 1067 C CA . TYR A 1 137 ? -1.796 -11.985 3.262 1.00 97.00 137 TYR A CA 1
ATOM 1068 C C . TYR A 1 137 ? -2.146 -11.163 2.014 1.00 97.00 137 TYR A C 1
ATOM 1070 O O . TYR A 1 137 ? -3.271 -11.246 1.530 1.00 97.00 137 TYR A O 1
ATOM 1078 N N . PHE A 1 138 ? -1.214 -10.379 1.463 1.00 97.31 138 PHE A N 1
ATOM 1079 C CA . PHE A 1 138 ? -1.478 -9.402 0.396 1.00 97.31 138 PHE A CA 1
ATOM 1080 C C . PHE A 1 138 ? -2.154 -9.980 -0.863 1.00 97.31 138 PHE A C 1
ATOM 1082 O O . PHE A 1 138 ? -2.935 -9.306 -1.543 1.00 97.31 138 PHE A O 1
ATOM 1089 N N . THR A 1 139 ? -1.884 -11.243 -1.195 1.00 96.00 139 THR A N 1
ATOM 1090 C CA . THR A 1 139 ? -2.506 -11.915 -2.348 1.00 96.00 139 THR A CA 1
ATOM 1091 C C . THR A 1 139 ? -3.970 -12.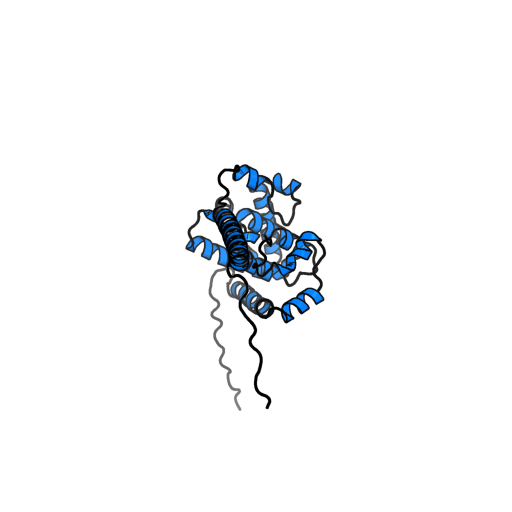287 -2.112 1.00 96.00 139 THR A C 1
ATOM 1093 O O . THR A 1 139 ? -4.694 -12.514 -3.085 1.00 96.00 139 THR A O 1
ATOM 1096 N N . LEU A 1 140 ? -4.428 -12.306 -0.858 1.00 97.75 140 LEU A N 1
ATOM 1097 C CA . LEU A 1 140 ? -5.814 -12.571 -0.498 1.00 97.75 140 LEU A CA 1
ATOM 1098 C C . LEU A 1 140 ? -6.702 -11.364 -0.828 1.00 97.75 140 LEU A C 1
ATOM 1100 O O . LEU A 1 140 ? -6.324 -10.202 -0.673 1.00 97.75 140 LEU A O 1
ATOM 1104 N N . LYS A 1 141 ? -7.937 -11.639 -1.252 1.00 97.81 141 LYS A N 1
ATOM 1105 C CA . LYS A 1 141 ? -8.955 -10.606 -1.485 1.00 97.81 141 LYS A CA 1
ATOM 1106 C C . LYS A 1 141 ? -9.243 -9.708 -0.275 1.00 97.81 141 LYS A C 1
ATOM 1108 O O . LYS A 1 141 ? -9.282 -8.496 -0.492 1.00 97.81 141 LYS A O 1
ATOM 1113 N N . PRO A 1 142 ? -9.398 -10.215 0.962 1.00 98.06 142 PRO A N 1
ATOM 1114 C CA . PRO A 1 142 ? -9.640 -9.352 2.120 1.00 98.06 142 PRO A CA 1
ATOM 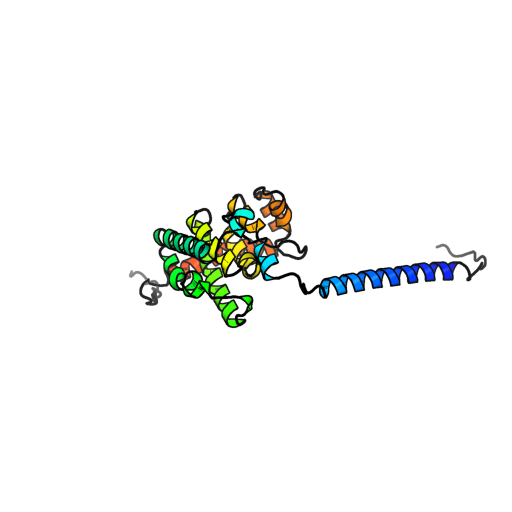1115 C C . PRO A 1 142 ? -8.526 -8.323 2.364 1.00 98.06 142 PRO A C 1
ATOM 1117 O O . PRO A 1 142 ? -8.816 -7.160 2.637 1.00 98.06 142 PRO A O 1
ATOM 1120 N N . ALA A 1 143 ? -7.262 -8.686 2.123 1.00 98.19 143 ALA A N 1
ATOM 1121 C CA . ALA A 1 143 ? -6.143 -7.746 2.191 1.00 98.19 143 ALA A CA 1
ATOM 1122 C C . ALA A 1 143 ? -6.251 -6.610 1.164 1.00 98.19 143 ALA A C 1
ATOM 1124 O O . ALA A 1 143 ? -6.022 -5.446 1.489 1.00 98.19 143 ALA A O 1
ATOM 1125 N N . GLN A 1 144 ? -6.651 -6.933 -0.067 1.00 97.88 144 GLN A N 1
ATOM 1126 C CA . GLN A 1 144 ? -6.837 -5.942 -1.131 1.00 97.88 144 GLN A CA 1
ATOM 1127 C C . GLN A 1 144 ? -8.011 -5.000 -0.830 1.00 97.88 144 GLN A C 1
ATOM 1129 O O . GLN A 1 144 ? -7.886 -3.797 -1.044 1.00 97.88 144 GLN A O 1
ATOM 1134 N N . LYS A 1 145 ? -9.118 -5.525 -0.282 1.00 98.31 145 LYS A N 1
ATOM 1135 C CA . LYS A 1 145 ? -10.258 -4.727 0.206 1.00 98.31 145 LYS A CA 1
ATOM 1136 C C . LYS A 1 145 ? -9.835 -3.742 1.295 1.00 98.31 145 LYS A C 1
ATOM 1138 O O . LYS A 1 145 ? -10.121 -2.553 1.191 1.00 98.31 145 LYS A O 1
ATOM 1143 N N . ALA A 1 146 ? -9.105 -4.214 2.303 1.00 98.31 146 ALA A N 1
ATOM 1144 C CA . ALA A 1 146 ? -8.630 -3.364 3.389 1.00 98.31 146 ALA A CA 1
ATOM 1145 C C . ALA A 1 146 ? -7.654 -2.280 2.883 1.00 98.31 146 ALA A C 1
ATOM 1147 O O . ALA A 1 146 ? -7.755 -1.112 3.260 1.00 98.31 146 ALA A O 1
ATOM 1148 N N . MET A 1 147 ? -6.747 -2.634 1.966 1.00 98.19 147 MET A N 1
ATOM 1149 C CA . MET A 1 147 ? -5.800 -1.691 1.364 1.00 98.19 147 MET A CA 1
ATOM 1150 C C . MET A 1 147 ? -6.479 -0.637 0.475 1.00 98.19 147 MET A C 1
ATOM 1152 O O . MET A 1 147 ? -6.013 0.502 0.432 1.00 98.19 147 MET A O 1
ATOM 1156 N N . GLU A 1 148 ? -7.585 -0.980 -0.194 1.00 97.81 148 GLU A N 1
ATOM 1157 C CA . GLU A 1 148 ? -8.387 -0.042 -0.991 1.00 97.81 148 GLU A CA 1
ATOM 1158 C C . GLU A 1 148 ? -8.870 1.142 -0.141 1.00 97.81 148 GLU A C 1
ATOM 1160 O O . GLU A 1 148 ? -8.722 2.295 -0.549 1.00 97.81 148 GLU A O 1
ATOM 1165 N N . TRP A 1 149 ? -9.362 0.882 1.077 1.00 97.69 149 TRP A N 1
ATOM 1166 C CA . TRP A 1 149 ? -9.754 1.947 2.003 1.00 97.69 149 TRP A CA 1
ATOM 1167 C C . TRP A 1 149 ? -8.579 2.853 2.373 1.00 97.69 149 TRP A C 1
ATOM 1169 O O . TRP A 1 149 ? -8.714 4.076 2.357 1.00 97.69 149 TRP A O 1
ATOM 1179 N N . LEU A 1 150 ? -7.400 2.281 2.640 1.00 97.81 150 LEU A N 1
ATOM 1180 C CA . LEU A 1 150 ? -6.215 3.076 2.971 1.00 97.81 150 LEU A CA 1
ATOM 1181 C C . LEU A 1 150 ? -5.755 3.950 1.796 1.00 97.81 150 LEU A C 1
ATOM 1183 O O . LEU A 1 150 ? -5.340 5.095 1.997 1.00 97.81 150 LEU A O 1
ATOM 1187 N N . VAL A 1 151 ? -5.847 3.436 0.566 1.00 96.56 151 VAL A N 1
ATOM 1188 C CA . VAL A 1 151 ? -5.572 4.200 -0.660 1.00 96.56 151 VAL A CA 1
ATOM 1189 C C . VAL A 1 151 ? -6.562 5.347 -0.804 1.00 96.56 151 VAL A C 1
ATOM 1191 O O . VAL A 1 151 ? -6.135 6.481 -1.021 1.00 96.56 151 VAL A O 1
ATOM 1194 N N . TYR A 1 152 ? -7.851 5.059 -0.641 1.00 94.38 152 TYR A N 1
ATOM 1195 C CA . TYR A 1 152 ? -8.930 6.017 -0.829 1.00 94.38 152 TYR A CA 1
ATOM 1196 C C . TYR A 1 152 ? -8.940 7.117 0.241 1.00 94.38 152 TYR A C 1
ATOM 1198 O O . TYR A 1 152 ? -9.096 8.294 -0.083 1.00 94.38 152 TYR A O 1
ATOM 1206 N N . ARG A 1 153 ? -8.786 6.753 1.521 1.00 93.94 153 ARG A N 1
ATOM 1207 C CA . ARG A 1 153 ? -8.945 7.686 2.645 1.00 93.94 153 ARG A CA 1
ATOM 1208 C C . ARG A 1 153 ? -7.653 8.381 3.043 1.00 93.94 153 ARG A C 1
ATOM 1210 O O . ARG A 1 153 ? -7.660 9.592 3.246 1.00 93.94 153 ARG A O 1
ATOM 1217 N N . PHE A 1 154 ? -6.562 7.631 3.169 1.00 95.06 154 PHE A N 1
ATOM 1218 C CA . PHE A 1 154 ? -5.305 8.148 3.721 1.00 95.06 154 PHE A CA 1
ATOM 1219 C C . PHE A 1 154 ? -4.254 8.466 2.657 1.00 95.06 154 PHE A C 1
ATOM 1221 O O . PHE A 1 154 ? -3.182 8.973 2.998 1.00 95.06 154 PHE A O 1
ATOM 1228 N N . GLY A 1 155 ? -4.541 8.171 1.383 1.00 94.88 155 GLY A N 1
ATOM 1229 C CA . GLY A 1 155 ? -3.642 8.470 0.273 1.00 94.88 155 GLY A CA 1
ATOM 1230 C C . GLY A 1 155 ? -2.303 7.742 0.387 1.00 94.88 155 GLY A C 1
ATOM 1231 O O . GLY A 1 155 ? -1.266 8.311 0.061 1.00 94.88 155 GLY A O 1
ATOM 1232 N N . ILE A 1 156 ? -2.280 6.494 0.873 1.00 97.25 156 ILE A N 1
ATOM 1233 C CA . ILE A 1 156 ? -1.014 5.779 1.157 1.00 97.25 156 ILE A CA 1
ATOM 1234 C C . ILE A 1 156 ? -0.092 5.630 -0.063 1.00 97.25 156 ILE A C 1
ATOM 1236 O O . ILE A 1 156 ? 1.120 5.516 0.087 1.00 97.25 156 ILE A O 1
ATOM 1240 N N . HIS A 1 157 ? -0.657 5.676 -1.268 1.00 95.69 157 HIS A N 1
ATOM 1241 C CA . HIS A 1 157 ? 0.061 5.647 -2.542 1.00 95.69 157 HIS A CA 1
ATOM 1242 C C . HIS A 1 157 ? 0.793 6.960 -2.873 1.00 95.69 157 HIS A C 1
ATOM 1244 O O . HIS A 1 157 ? 1.611 6.977 -3.787 1.00 95.69 157 HIS A O 1
ATOM 1250 N N . GLU A 1 158 ? 0.513 8.039 -2.141 1.00 93.88 158 GLU A N 1
ATOM 1251 C CA . GLU A 1 158 ? 1.190 9.336 -2.246 1.00 93.88 158 GLU A CA 1
ATOM 1252 C C . GLU A 1 158 ? 2.125 9.553 -1.050 1.00 93.88 158 GLU A C 1
ATOM 1254 O O . GLU A 1 158 ? 3.278 9.942 -1.213 1.00 93.88 158 GLU A O 1
ATOM 1259 N N . TYR A 1 159 ? 1.647 9.258 0.162 1.00 95.00 159 TYR A N 1
ATOM 1260 C CA . TYR A 1 159 ? 2.350 9.619 1.394 1.00 95.00 159 TYR A CA 1
ATOM 1261 C C . TYR A 1 159 ? 3.193 8.491 2.011 1.00 95.00 159 TYR A C 1
ATOM 1263 O O . TYR A 1 159 ? 4.153 8.769 2.725 1.00 95.00 159 TYR A O 1
ATOM 1271 N N . ASN A 1 160 ? 2.859 7.222 1.750 1.00 97.56 160 ASN A N 1
ATOM 1272 C CA . ASN A 1 160 ? 3.469 6.049 2.396 1.00 97.56 160 ASN A CA 1
ATOM 1273 C C . ASN A 1 160 ? 4.073 5.074 1.378 1.00 97.56 160 ASN A C 1
ATOM 1275 O O . ASN A 1 160 ? 4.097 3.865 1.605 1.00 97.56 160 ASN A O 1
ATOM 1279 N N . ILE A 1 161 ? 4.575 5.589 0.251 1.00 97.06 161 ILE A N 1
ATOM 1280 C CA . ILE A 1 161 ? 5.043 4.774 -0.881 1.00 97.06 161 ILE A CA 1
ATOM 1281 C C . ILE A 1 161 ? 6.059 3.718 -0.437 1.00 97.06 161 ILE A C 1
ATOM 1283 O O . ILE A 1 161 ? 5.939 2.560 -0.817 1.00 97.06 161 ILE A O 1
ATOM 1287 N N . ASN A 1 162 ? 7.031 4.079 0.404 1.00 96.50 162 ASN A N 1
ATOM 1288 C CA . ASN A 1 162 ? 8.049 3.131 0.862 1.00 96.50 162 ASN A CA 1
ATOM 1289 C C . ASN A 1 162 ? 7.467 2.002 1.726 1.00 96.50 162 ASN A C 1
ATOM 1291 O O . ASN A 1 162 ? 7.881 0.856 1.570 1.00 96.50 162 ASN A O 1
ATOM 1295 N N . ASP A 1 163 ? 6.504 2.301 2.601 1.00 97.62 163 ASP A N 1
ATOM 1296 C CA . ASP A 1 163 ? 5.852 1.288 3.438 1.00 97.62 163 ASP A CA 1
ATOM 1297 C C . ASP A 1 163 ? 4.948 0.377 2.595 1.00 97.62 163 ASP A C 1
ATOM 1299 O O . ASP A 1 163 ? 4.948 -0.840 2.781 1.00 97.62 163 ASP A O 1
ATOM 1303 N N . VAL A 1 164 ? 4.244 0.949 1.611 1.00 98.06 164 VAL A N 1
ATOM 1304 C CA . VAL A 1 164 ? 3.464 0.194 0.620 1.00 98.06 164 VAL A CA 1
ATOM 1305 C C . VAL A 1 164 ? 4.372 -0.744 -0.163 1.00 98.06 164 VAL A C 1
ATOM 1307 O O . VAL A 1 164 ? 4.121 -1.946 -0.196 1.00 98.06 164 VAL A O 1
ATOM 1310 N N . MET A 1 165 ? 5.457 -0.222 -0.740 1.00 97.44 165 MET A N 1
ATOM 1311 C CA . MET A 1 165 ? 6.421 -1.021 -1.491 1.00 97.44 165 MET A CA 1
ATOM 1312 C C . MET A 1 165 ? 7.011 -2.126 -0.619 1.00 97.44 165 MET A C 1
ATOM 1314 O O . MET A 1 165 ? 7.105 -3.260 -1.071 1.00 97.44 165 MET A O 1
ATOM 1318 N N . MET A 1 166 ? 7.320 -1.847 0.648 1.00 96.50 166 MET A N 1
ATOM 1319 C CA . MET A 1 166 ? 7.879 -2.838 1.569 1.00 96.50 166 MET A CA 1
ATOM 1320 C C . MET A 1 166 ? 6.912 -3.999 1.822 1.00 96.50 166 MET A C 1
ATOM 1322 O O . MET A 1 166 ? 7.348 -5.145 1.898 1.00 96.50 166 MET A O 1
ATOM 1326 N N . ALA A 1 167 ? 5.609 -3.722 1.894 1.00 96.94 167 ALA A N 1
ATOM 1327 C CA . ALA A 1 167 ? 4.590 -4.749 2.080 1.00 96.94 167 ALA A CA 1
ATOM 1328 C C . ALA A 1 167 ? 4.345 -5.600 0.822 1.00 96.94 167 ALA A C 1
ATOM 1330 O O . ALA A 1 167 ? 4.068 -6.795 0.940 1.00 96.94 167 ALA A O 1
ATOM 1331 N N . ILE A 1 168 ? 4.448 -5.014 -0.376 1.00 96.88 168 ILE A N 1
ATOM 1332 C CA . ILE A 1 168 ? 4.040 -5.682 -1.625 1.00 96.88 168 ILE A CA 1
ATOM 1333 C C . ILE A 1 168 ? 5.205 -6.245 -2.449 1.00 96.88 168 ILE A C 1
ATOM 1335 O O . ILE A 1 168 ? 4.978 -7.104 -3.301 1.00 96.88 168 ILE A O 1
ATOM 1339 N N . MET A 1 169 ? 6.443 -5.780 -2.236 1.00 96.56 169 MET A N 1
ATOM 1340 C CA . MET A 1 169 ? 7.608 -6.158 -3.052 1.00 96.56 169 MET A CA 1
ATOM 1341 C C . MET A 1 169 ? 7.867 -7.675 -3.135 1.00 96.56 169 MET A C 1
ATOM 1343 O O . MET A 1 169 ? 8.258 -8.146 -4.213 1.00 96.56 169 MET A O 1
ATOM 1347 N N . PRO A 1 170 ? 7.611 -8.483 -2.080 1.00 96.12 170 PRO A N 1
ATOM 1348 C CA . PRO A 1 170 ? 7.704 -9.941 -2.183 1.00 96.12 170 PRO A CA 1
ATOM 1349 C C . PRO A 1 170 ? 6.832 -10.541 -3.300 1.00 96.12 170 PRO A C 1
ATOM 1351 O O . PRO A 1 170 ? 7.171 -11.585 -3.850 1.00 96.12 170 PRO A O 1
ATOM 1354 N N . TYR A 1 171 ? 5.766 -9.845 -3.703 1.00 96.56 171 TYR A N 1
ATOM 1355 C CA . TYR A 1 171 ? 4.755 -10.290 -4.666 1.00 96.56 171 TYR A CA 1
ATOM 1356 C C . TYR A 1 171 ? 4.893 -9.635 -6.050 1.00 96.56 171 TYR A C 1
ATOM 1358 O O . TYR A 1 171 ? 3.919 -9.548 -6.798 1.00 96.56 171 TYR A O 1
ATOM 1366 N N . HIS A 1 172 ? 6.093 -9.179 -6.416 1.00 96.19 172 HIS A N 1
ATOM 1367 C CA . HIS A 1 172 ? 6.378 -8.429 -7.650 1.00 96.19 172 HIS A CA 1
ATOM 1368 C C . HIS A 1 172 ? 5.968 -9.103 -8.969 1.00 96.19 172 HIS A C 1
ATOM 1370 O O . HIS A 1 172 ? 5.735 -8.428 -9.972 1.00 96.19 172 HIS A O 1
ATOM 1376 N N . THR A 1 173 ? 5.846 -10.429 -8.976 1.00 95.19 173 THR A N 1
ATOM 1377 C CA . THR A 1 173 ? 5.401 -11.208 -10.139 1.00 95.19 173 THR A CA 1
ATOM 1378 C C . THR A 1 173 ? 3.875 -11.248 -10.297 1.00 95.19 173 THR A C 1
ATOM 1380 O O . THR A 1 173 ? 3.371 -11.761 -11.293 1.00 95.19 173 THR A O 1
ATOM 1383 N N . THR A 1 174 ? 3.110 -10.725 -9.336 1.00 95.56 174 THR A N 1
ATOM 1384 C CA . THR A 1 174 ? 1.643 -10.812 -9.329 1.00 95.56 174 THR A CA 1
ATOM 1385 C C . THR A 1 174 ? 0.979 -9.630 -10.037 1.00 95.56 174 THR A C 1
ATOM 1387 O O . THR A 1 174 ? 1.497 -8.515 -10.066 1.00 95.56 174 THR A O 1
ATOM 1390 N N . LYS A 1 175 ? -0.237 -9.842 -10.556 1.00 94.31 175 LYS A N 1
ATOM 1391 C CA . LYS A 1 175 ? -1.045 -8.760 -11.148 1.00 94.31 175 LYS A CA 1
ATOM 1392 C C . LYS A 1 175 ? -1.437 -7.693 -10.123 1.00 94.31 175 LYS A C 1
ATOM 1394 O O . LYS A 1 175 ? -1.496 -6.518 -10.464 1.00 94.31 175 LYS A O 1
ATOM 1399 N N . VAL A 1 176 ? -1.687 -8.084 -8.870 1.00 95.00 176 VAL A N 1
ATOM 1400 C CA . VAL A 1 176 ? -2.052 -7.133 -7.809 1.00 95.00 176 VAL A CA 1
ATOM 1401 C C . VAL A 1 176 ? -0.900 -6.173 -7.496 1.00 95.00 176 VAL A C 1
ATOM 1403 O O . VAL A 1 176 ? -1.143 -4.981 -7.338 1.00 95.00 176 VAL A O 1
ATOM 1406 N N . PHE A 1 177 ? 0.355 -6.636 -7.523 1.00 97.00 177 PHE A N 1
ATOM 1407 C CA . PHE A 1 177 ? 1.515 -5.747 -7.415 1.00 97.00 177 PHE A CA 1
ATOM 1408 C C . PHE A 1 177 ? 1.517 -4.683 -8.520 1.00 97.00 177 PHE A C 1
ATOM 1410 O O . PHE A 1 177 ? 1.645 -3.495 -8.231 1.00 97.00 177 PHE A O 1
ATOM 1417 N N . VAL A 1 178 ? 1.300 -5.093 -9.775 1.00 95.81 178 VAL A N 1
ATOM 1418 C CA . VAL A 1 178 ? 1.222 -4.167 -10.917 1.00 95.81 178 VAL A CA 1
ATOM 1419 C C . VAL A 1 178 ? 0.122 -3.124 -10.706 1.00 95.81 178 VAL A C 1
ATOM 1421 O O . VAL A 1 178 ? 0.363 -1.938 -10.915 1.00 95.81 178 VAL A O 1
ATOM 1424 N N . ARG A 1 179 ? -1.059 -3.540 -10.230 1.00 95.25 179 ARG A N 1
ATOM 1425 C CA . ARG A 1 179 ? -2.177 -2.631 -9.923 1.00 95.25 179 ARG A CA 1
ATOM 1426 C C . ARG A 1 179 ? -1.800 -1.575 -8.885 1.00 95.25 179 ARG A C 1
ATOM 1428 O O . ARG A 1 179 ? -2.128 -0.407 -9.072 1.00 95.25 179 ARG A O 1
ATOM 1435 N N . VAL A 1 180 ? -1.071 -1.955 -7.835 1.00 96.69 180 VAL A N 1
ATOM 1436 C CA . VAL A 1 180 ? -0.599 -0.997 -6.824 1.00 96.69 180 VAL A CA 1
ATOM 1437 C C . VAL A 1 180 ? 0.473 -0.062 -7.395 1.00 96.69 180 VAL A C 1
ATOM 1439 O O . VAL A 1 180 ? 0.414 1.144 -7.180 1.00 96.69 180 VAL A O 1
ATOM 1442 N N . VAL A 1 181 ? 1.417 -0.564 -8.194 1.00 96.19 181 VAL A N 1
ATOM 1443 C CA . VAL A 1 181 ? 2.416 0.294 -8.861 1.00 96.19 181 VAL A CA 1
ATOM 1444 C C . VAL A 1 181 ? 1.747 1.299 -9.807 1.00 96.19 181 VAL A C 1
ATOM 1446 O O . VAL A 1 181 ? 2.165 2.451 -9.882 1.00 96.19 181 VAL A O 1
ATOM 1449 N N . GLN A 1 182 ? 0.670 0.905 -10.491 1.00 94.25 182 GLN A N 1
ATOM 1450 C CA . GLN A 1 182 ? -0.056 1.775 -11.418 1.00 94.25 182 GLN A CA 1
ATOM 1451 C C . GLN A 1 182 ? -0.723 2.981 -10.751 1.00 94.25 182 GLN A C 1
ATOM 1453 O O . GLN A 1 182 ? -0.893 4.017 -11.404 1.00 94.25 182 GLN A O 1
ATOM 1458 N N . ILE A 1 183 ? -1.087 2.882 -9.471 1.00 94.56 183 ILE A N 1
ATOM 1459 C CA . ILE A 1 183 ? -1.697 4.007 -8.759 1.00 94.56 183 ILE A CA 1
ATOM 1460 C C . ILE A 1 183 ? -0.676 5.013 -8.215 1.00 94.56 183 ILE A C 1
ATOM 1462 O O . ILE A 1 183 ? -1.051 6.169 -8.027 1.00 94.56 183 ILE A O 1
ATOM 1466 N N . ILE A 1 184 ? 0.588 4.616 -8.042 1.00 94.88 184 ILE A N 1
ATOM 1467 C CA . ILE A 1 184 ? 1.674 5.474 -7.546 1.00 94.88 184 ILE A CA 1
ATOM 1468 C C . ILE A 1 184 ? 2.120 6.460 -8.638 1.00 94.88 184 ILE A C 1
ATOM 1470 O O . ILE A 1 184 ? 2.265 6.099 -9.810 1.00 94.88 184 ILE A O 1
ATOM 1474 N N . ASP A 1 185 ? 2.363 7.718 -8.264 1.00 92.06 185 ASP A N 1
ATOM 1475 C CA . ASP A 1 185 ? 2.930 8.711 -9.179 1.00 92.06 185 ASP A CA 1
ATOM 1476 C C . ASP A 1 185 ? 4.451 8.534 -9.317 1.00 92.06 185 ASP A C 1
ATOM 1478 O O . ASP A 1 185 ? 5.237 8.934 -8.461 1.00 92.06 185 ASP A O 1
ATOM 1482 N N . LEU A 1 186 ? 4.866 7.934 -10.434 1.00 92.25 186 LEU A N 1
ATOM 1483 C CA . LEU A 1 186 ? 6.269 7.730 -10.805 1.00 92.25 186 LEU A CA 1
ATOM 1484 C C . LEU A 1 186 ? 6.738 8.715 -11.888 1.00 92.25 186 LEU A C 1
ATOM 1486 O O . LEU A 1 186 ? 7.708 8.447 -12.601 1.00 92.25 186 LEU A O 1
ATOM 1490 N N . SER A 1 187 ? 6.049 9.847 -12.062 1.00 87.81 187 SER A N 1
ATOM 1491 C CA . SER A 1 187 ? 6.341 10.815 -13.127 1.00 87.81 187 SER A CA 1
ATOM 1492 C C . SER A 1 187 ? 7.734 11.443 -13.015 1.00 87.81 187 SER A C 1
ATOM 1494 O O . SER A 1 187 ? 8.374 11.700 -14.042 1.00 87.81 187 SER A O 1
ATOM 1496 N N . SER A 1 188 ? 8.233 11.646 -11.792 1.00 89.94 188 SER A N 1
ATOM 1497 C CA . SER A 1 188 ? 9.562 12.206 -11.550 1.00 89.94 188 SER A CA 1
ATOM 1498 C C . SER A 1 188 ? 10.674 11.186 -11.801 1.00 89.94 188 SER A C 1
ATOM 1500 O O . SER A 1 188 ? 10.683 10.099 -11.226 1.00 89.94 188 SER A O 1
ATOM 1502 N N . LYS A 1 189 ? 11.681 11.580 -12.592 1.00 87.56 189 LYS A N 1
ATOM 1503 C CA . LYS A 1 189 ? 12.890 10.773 -12.839 1.00 87.56 189 LYS A CA 1
ATOM 1504 C C . LYS A 1 189 ? 13.766 10.594 -11.597 1.00 87.56 189 LYS A C 1
ATOM 1506 O O . LYS A 1 189 ? 14.526 9.639 -11.539 1.00 87.56 189 LYS A O 1
ATOM 1511 N N . SER A 1 190 ? 13.678 11.504 -10.625 1.00 89.50 190 SER A N 1
ATOM 1512 C CA . SER A 1 190 ? 14.409 11.390 -9.356 1.00 89.50 190 SER A CA 1
ATOM 1513 C C . SER A 1 190 ? 13.688 10.520 -8.328 1.00 89.50 190 SER A C 1
ATOM 1515 O O . SER A 1 190 ? 14.218 10.298 -7.242 1.00 89.50 190 SER A O 1
ATOM 1517 N N . HIS A 1 191 ? 12.473 10.051 -8.633 1.00 91.19 191 HIS A N 1
ATOM 1518 C CA . HIS A 1 191 ? 11.726 9.209 -7.713 1.00 91.19 191 HIS A CA 1
ATOM 1519 C C . HIS A 1 191 ? 12.446 7.857 -7.546 1.00 91.19 191 HIS A C 1
ATOM 1521 O O . HIS A 1 191 ? 12.724 7.212 -8.560 1.00 91.19 191 HIS A O 1
ATOM 1527 N N . PRO A 1 192 ? 12.699 7.374 -6.314 1.00 91.81 192 PRO A N 1
ATOM 1528 C CA . PRO A 1 192 ? 13.441 6.126 -6.080 1.00 91.81 192 PRO A CA 1
ATOM 1529 C C . PRO A 1 192 ? 12.835 4.911 -6.793 1.00 91.81 192 PRO A C 1
ATOM 1531 O O . PRO A 1 192 ? 13.536 4.008 -7.228 1.00 91.81 192 PRO A O 1
ATOM 1534 N N . TRP A 1 193 ? 11.515 4.924 -6.975 1.00 95.50 193 TRP A N 1
ATOM 1535 C CA . TRP A 1 193 ? 10.761 3.854 -7.628 1.00 95.50 193 TRP A CA 1
ATOM 1536 C C . TRP A 1 193 ? 10.530 4.071 -9.132 1.00 95.50 193 TRP A C 1
ATOM 1538 O O . TRP A 1 193 ? 9.794 3.310 -9.753 1.00 95.50 193 TRP A O 1
ATOM 1548 N N . ASN A 1 194 ? 11.130 5.102 -9.746 1.00 95.06 194 ASN A N 1
ATOM 1549 C CA . ASN A 1 194 ? 10.912 5.435 -11.162 1.00 95.06 194 ASN A CA 1
ATOM 1550 C C . ASN A 1 194 ? 11.301 4.294 -12.118 1.00 95.06 194 ASN A C 1
ATOM 1552 O O . ASN A 1 194 ? 10.704 4.158 -13.183 1.00 95.06 194 ASN A O 1
ATOM 1556 N N . TRP A 1 195 ? 12.236 3.426 -11.726 1.00 94.94 195 TRP A N 1
ATOM 1557 C CA . TRP A 1 195 ? 12.629 2.251 -12.511 1.00 94.94 195 TRP A CA 1
ATOM 1558 C C . TRP A 1 195 ? 11.477 1.257 -12.758 1.00 94.94 195 TRP A C 1
ATOM 1560 O O . TRP A 1 195 ? 11.564 0.446 -13.678 1.00 94.94 195 TRP A O 1
ATOM 1570 N N . LEU A 1 196 ? 10.382 1.339 -11.988 1.00 95.56 196 LEU A N 1
ATOM 1571 C CA . LEU A 1 196 ? 9.160 0.552 -12.186 1.00 95.56 196 LEU A CA 1
ATOM 1572 C C . LEU A 1 196 ? 8.217 1.135 -13.250 1.00 95.56 196 LEU A C 1
ATOM 1574 O O . LEU A 1 196 ? 7.228 0.496 -13.604 1.00 95.56 196 LEU A O 1
ATOM 1578 N N . LYS A 1 197 ? 8.498 2.323 -13.795 1.00 92.94 197 LYS A N 1
ATOM 1579 C CA . LYS A 1 197 ? 7.638 2.984 -14.788 1.00 92.94 197 LYS A CA 1
ATOM 1580 C C . LYS A 1 197 ? 7.276 2.113 -16.010 1.00 92.94 197 LYS A C 1
ATOM 1582 O O . LYS A 1 197 ? 6.107 2.132 -16.392 1.00 92.94 197 LYS A O 1
ATOM 1587 N N . PRO A 1 198 ? 8.173 1.278 -16.578 1.00 91.81 198 PRO A N 1
ATOM 1588 C CA . PRO A 1 198 ? 7.803 0.382 -17.679 1.00 91.81 198 PRO A CA 1
ATOM 1589 C C . PRO A 1 198 ? 6.668 -0.594 -17.327 1.00 91.81 198 PRO A C 1
ATOM 1591 O O . PRO A 1 198 ? 5.851 -0.940 -18.175 1.00 91.81 198 PRO A O 1
ATOM 1594 N N . ILE A 1 199 ? 6.580 -1.024 -16.068 1.00 90.38 199 ILE A N 1
ATOM 1595 C CA . ILE A 1 199 ? 5.538 -1.934 -15.563 1.00 90.38 199 ILE A CA 1
ATOM 1596 C C . ILE A 1 199 ? 4.204 -1.189 -15.463 1.00 90.38 199 ILE A C 1
ATOM 1598 O O . ILE A 1 199 ? 3.159 -1.737 -15.804 1.00 90.38 199 ILE A O 1
ATOM 1602 N N . GLN A 1 200 ? 4.238 0.075 -15.026 1.00 88.06 200 GLN A N 1
ATOM 1603 C CA . GLN A 1 200 ? 3.052 0.929 -14.955 1.00 88.06 200 GLN A CA 1
ATOM 1604 C C . GLN A 1 200 ? 2.413 1.111 -16.341 1.00 88.06 200 GLN A C 1
ATOM 1606 O O . GLN A 1 200 ? 1.190 1.045 -16.452 1.00 88.06 200 GLN A O 1
ATOM 1611 N N . GLU A 1 201 ? 3.230 1.290 -17.382 1.00 86.50 201 GLU A N 1
ATOM 1612 C CA . GLU A 1 201 ? 2.780 1.520 -18.763 1.00 86.50 201 GLU A CA 1
ATOM 1613 C C . GLU A 1 201 ? 2.341 0.232 -19.474 1.00 86.50 201 GLU A C 1
ATOM 1615 O O . GLU A 1 201 ? 1.311 0.217 -20.144 1.00 86.50 201 GLU A O 1
ATOM 1620 N N . THR A 1 202 ? 3.098 -0.858 -19.319 1.00 88.81 202 THR A N 1
ATOM 1621 C CA . THR A 1 202 ? 2.830 -2.124 -20.028 1.00 88.81 202 THR A CA 1
ATOM 1622 C C . THR A 1 202 ? 1.820 -3.021 -19.315 1.00 88.81 202 THR A C 1
ATOM 1624 O O . THR A 1 202 ? 1.203 -3.874 -19.949 1.00 88.81 202 THR A O 1
ATOM 1627 N N . GLY A 1 203 ? 1.664 -2.878 -17.995 1.00 86.62 203 GLY A N 1
ATOM 1628 C CA . GLY A 1 203 ? 0.836 -3.767 -17.175 1.00 86.62 203 GLY A CA 1
ATOM 1629 C C . GLY A 1 203 ? 1.399 -5.188 -17.018 1.00 86.62 203 GLY A C 1
ATOM 1630 O O . GLY A 1 203 ? 0.718 -6.062 -16.479 1.00 86.62 203 GLY A O 1
ATOM 1631 N N . VAL A 1 204 ? 2.626 -5.438 -17.486 1.00 89.56 204 VAL A N 1
ATOM 1632 C CA . VAL A 1 204 ? 3.286 -6.747 -17.410 1.00 89.56 204 VAL A CA 1
ATOM 1633 C C . VAL A 1 204 ? 3.934 -6.916 -16.039 1.00 89.56 204 VAL A C 1
ATOM 1635 O O . VAL A 1 204 ? 4.549 -5.991 -15.519 1.00 89.56 204 VAL A O 1
ATOM 1638 N N . SER A 1 205 ? 3.814 -8.105 -15.445 1.00 89.56 205 SER A N 1
ATOM 1639 C CA . SER A 1 205 ? 4.426 -8.430 -14.151 1.00 89.56 205 SER A CA 1
ATOM 1640 C C . SER A 1 205 ? 5.946 -8.272 -14.165 1.00 89.56 205 SER A C 1
ATOM 1642 O O . SER A 1 205 ? 6.606 -8.584 -15.158 1.00 89.56 205 SER A O 1
ATOM 1644 N N . LEU A 1 206 ? 6.518 -7.873 -13.030 1.00 92.44 206 LEU A N 1
ATOM 1645 C CA . LEU A 1 206 ? 7.957 -7.683 -12.914 1.00 92.44 206 LEU A CA 1
ATOM 1646 C C . LEU A 1 206 ? 8.695 -9.024 -12.879 1.00 92.44 206 LEU A C 1
ATOM 1648 O O . LEU A 1 206 ? 8.367 -9.900 -12.080 1.00 92.44 206 LEU A O 1
ATOM 1652 N N . SER A 1 207 ? 9.729 -9.174 -13.709 1.00 93.75 207 SER A N 1
ATOM 1653 C CA . SER A 1 207 ? 10.577 -10.367 -13.679 1.00 93.75 207 SER A CA 1
ATOM 1654 C C . SER A 1 207 ? 11.545 -10.338 -12.491 1.00 93.75 207 SER A C 1
ATOM 1656 O O . SER A 1 207 ? 12.075 -9.282 -12.127 1.00 93.75 207 SER A O 1
ATOM 1658 N N . ARG A 1 208 ? 11.855 -11.514 -11.932 1.00 94.94 208 ARG A N 1
ATOM 1659 C CA . ARG A 1 208 ? 12.867 -11.654 -10.873 1.00 94.94 208 ARG A CA 1
ATOM 1660 C C . ARG A 1 208 ? 14.234 -11.125 -11.321 1.00 94.94 208 ARG A C 1
ATOM 1662 O O . ARG A 1 208 ? 14.913 -10.452 -10.550 1.00 94.94 208 ARG A O 1
ATOM 1669 N N . SER A 1 209 ? 14.621 -11.381 -12.571 1.00 95.75 209 SER A N 1
ATOM 1670 C CA . SER A 1 209 ? 15.892 -10.918 -13.141 1.00 95.75 209 SER A CA 1
ATOM 1671 C C . SER A 1 209 ? 16.004 -9.394 -13.145 1.00 95.75 209 SER A C 1
ATOM 1673 O O . SER A 1 209 ? 17.071 -8.857 -12.850 1.00 95.75 209 SER A O 1
ATOM 1675 N N . THR A 1 210 ? 14.905 -8.682 -13.412 1.00 95.44 210 THR A N 1
ATOM 1676 C CA . THR A 1 210 ? 14.864 -7.215 -13.340 1.00 95.44 210 THR A CA 1
ATOM 1677 C C . THR A 1 210 ? 15.082 -6.719 -11.910 1.00 95.44 210 THR A C 1
ATOM 1679 O O . THR A 1 210 ? 15.892 -5.816 -11.713 1.00 95.44 210 THR A O 1
ATOM 1682 N N . VAL A 1 211 ? 14.426 -7.334 -10.915 1.00 95.94 211 VAL A N 1
ATOM 1683 C CA . VAL A 1 211 ? 14.617 -6.986 -9.492 1.00 95.94 211 VAL A CA 1
ATOM 1684 C C . VAL A 1 211 ? 16.075 -7.184 -9.083 1.00 95.94 211 VAL A C 1
ATOM 1686 O O . VAL A 1 211 ? 16.683 -6.272 -8.533 1.00 95.94 211 VAL A O 1
ATOM 1689 N N . LEU A 1 212 ? 16.665 -8.337 -9.412 1.00 96.44 212 LEU A N 1
ATOM 1690 C CA . LEU A 1 212 ? 18.064 -8.643 -9.088 1.00 96.44 212 LEU A CA 1
ATOM 1691 C C . LEU A 1 212 ? 19.041 -7.683 -9.775 1.00 96.44 212 LEU A C 1
ATOM 1693 O O . LEU A 1 212 ? 19.987 -7.205 -9.152 1.00 96.44 212 LEU A O 1
ATOM 1697 N N . THR A 1 213 ? 18.785 -7.357 -11.042 1.00 96.81 213 THR A N 1
ATOM 1698 C CA . THR A 1 213 ? 19.586 -6.380 -11.789 1.00 96.81 213 THR A CA 1
ATOM 1699 C C . THR A 1 213 ? 19.530 -5.008 -11.123 1.00 96.81 213 THR A C 1
ATOM 1701 O O . THR A 1 213 ? 20.539 -4.309 -11.072 1.00 96.81 213 THR A O 1
ATOM 1704 N N . HIS A 1 214 ? 18.366 -4.608 -10.607 1.00 96.56 214 HIS A N 1
ATOM 1705 C CA . HIS A 1 214 ? 18.236 -3.343 -9.900 1.00 96.56 214 HIS A CA 1
ATOM 1706 C C . HIS A 1 214 ? 18.924 -3.376 -8.528 1.00 96.56 214 HIS A C 1
ATOM 1708 O O . HIS A 1 214 ? 19.666 -2.446 -8.234 1.00 96.56 214 HIS A O 1
ATOM 1714 N N . CYS A 1 215 ? 18.806 -4.468 -7.758 1.00 96.25 215 CYS A N 1
ATOM 1715 C CA . CYS A 1 215 ? 19.568 -4.665 -6.514 1.00 96.25 215 CYS A CA 1
ATOM 1716 C C . CYS A 1 215 ? 21.079 -4.508 -6.720 1.00 96.25 215 CYS A C 1
ATOM 1718 O O . CYS A 1 215 ? 21.762 -3.948 -5.872 1.00 96.25 215 CYS A O 1
ATOM 1720 N N . TRP A 1 216 ? 21.603 -5.003 -7.842 1.00 96.38 216 TRP A N 1
ATOM 1721 C CA . TRP A 1 216 ? 23.021 -4.861 -8.167 1.00 96.38 216 TRP A CA 1
ATOM 1722 C C . TRP A 1 216 ? 23.413 -3.413 -8.490 1.00 96.38 216 TRP A C 1
ATOM 1724 O O . TRP A 1 216 ? 24.504 -2.967 -8.147 1.00 96.38 216 TRP A O 1
ATOM 1734 N N . LYS A 1 217 ? 22.535 -2.678 -9.181 1.00 96.50 217 LYS A N 1
ATOM 1735 C CA . LYS A 1 217 ? 22.797 -1.305 -9.639 1.00 96.50 217 LYS A CA 1
ATOM 1736 C C . LYS A 1 217 ? 22.583 -0.252 -8.553 1.00 96.50 217 LYS A C 1
ATOM 1738 O O . LYS A 1 217 ? 23.222 0.793 -8.614 1.00 96.50 217 LYS A O 1
ATOM 1743 N N . ASP A 1 218 ? 21.676 -0.504 -7.614 1.00 96.56 218 ASP A N 1
ATOM 1744 C CA . ASP A 1 218 ? 21.288 0.438 -6.567 1.00 96.56 218 ASP A CA 1
ATOM 1745 C C . ASP A 1 218 ? 21.467 -0.183 -5.167 1.00 96.56 218 ASP A C 1
ATOM 1747 O O . ASP A 1 218 ? 20.611 -0.947 -4.701 1.00 96.56 218 ASP A O 1
ATOM 1751 N N . PRO A 1 219 ? 22.555 0.173 -4.456 1.00 95.38 219 PRO A N 1
ATOM 1752 C CA . PRO A 1 219 ? 22.783 -0.261 -3.080 1.00 95.38 219 PRO A CA 1
ATOM 1753 C C . PRO A 1 219 ? 21.671 0.161 -2.110 1.00 95.38 219 PRO A C 1
ATOM 1755 O O . PRO A 1 219 ? 21.402 -0.550 -1.142 1.00 95.38 219 PRO A O 1
ATOM 1758 N N . GLY A 1 220 ? 21.007 1.296 -2.359 1.00 95.88 220 GLY A N 1
ATOM 1759 C CA . GLY A 1 220 ? 19.893 1.771 -1.540 1.00 95.88 220 GLY A CA 1
ATOM 1760 C C . GLY A 1 220 ? 18.685 0.844 -1.647 1.00 95.88 220 GLY A C 1
ATOM 1761 O O . GLY A 1 220 ? 18.093 0.473 -0.629 1.00 95.88 220 GLY A O 1
ATOM 1762 N N . PHE A 1 221 ? 18.369 0.392 -2.862 1.00 96.69 221 PHE A N 1
ATOM 1763 C CA . PHE A 1 221 ? 17.337 -0.619 -3.077 1.00 96.69 221 PHE A CA 1
ATOM 1764 C C . PHE A 1 221 ? 17.724 -1.981 -2.484 1.00 96.69 221 PHE A C 1
ATOM 1766 O O . PHE A 1 221 ? 16.892 -2.628 -1.848 1.00 96.69 221 PHE A O 1
ATOM 1773 N N . LEU A 1 222 ? 18.986 -2.410 -2.606 1.00 96.88 222 LEU A N 1
ATOM 1774 C CA . LEU A 1 222 ? 19.448 -3.642 -1.955 1.00 96.88 222 LEU A CA 1
ATOM 1775 C C . LEU A 1 222 ? 19.271 -3.574 -0.430 1.00 96.88 222 LEU A C 1
ATOM 1777 O O . LEU A 1 222 ? 18.724 -4.500 0.169 1.00 96.88 222 LEU A O 1
ATOM 1781 N N . GLN A 1 223 ? 19.668 -2.464 0.198 1.00 96.69 223 GLN A N 1
ATOM 1782 C CA . GLN A 1 223 ? 19.468 -2.249 1.631 1.00 96.69 223 GLN A CA 1
ATOM 1783 C C . GLN A 1 223 ? 17.980 -2.267 2.003 1.00 96.69 223 GLN A C 1
ATOM 1785 O O . GLN A 1 223 ? 17.606 -2.865 3.015 1.00 96.69 223 GLN A O 1
ATOM 1790 N N . PHE A 1 224 ? 17.126 -1.647 1.184 1.00 96.88 224 PHE A N 1
ATOM 1791 C CA . PHE A 1 224 ? 15.676 -1.704 1.348 1.00 96.88 224 PHE A CA 1
ATOM 1792 C C . PHE A 1 224 ? 15.171 -3.154 1.351 1.00 96.88 224 PHE A C 1
ATOM 1794 O O . PHE A 1 224 ? 14.454 -3.543 2.274 1.00 96.88 224 PHE A O 1
ATOM 1801 N N . VAL A 1 225 ? 15.598 -3.973 0.382 1.00 96.44 225 VAL A N 1
ATOM 1802 C CA . VAL A 1 225 ? 15.214 -5.390 0.276 1.00 96.44 225 VAL A CA 1
ATOM 1803 C C . VAL A 1 225 ? 15.672 -6.184 1.501 1.00 96.44 225 VAL A C 1
ATOM 1805 O O . VAL A 1 225 ? 14.873 -6.912 2.092 1.00 96.44 225 VAL A O 1
ATOM 1808 N N . CYS A 1 226 ? 16.923 -6.006 1.929 1.00 96.19 226 CYS A N 1
ATOM 1809 C CA . CYS A 1 226 ? 17.475 -6.667 3.115 1.00 96.19 226 CYS A CA 1
ATOM 1810 C C . CYS A 1 226 ? 16.728 -6.293 4.405 1.00 96.19 226 CYS A C 1
ATOM 1812 O O . CYS A 1 226 ? 16.604 -7.116 5.311 1.00 96.19 226 CYS A O 1
ATOM 1814 N N . ASN A 1 227 ? 16.193 -5.074 4.484 1.00 96.00 227 ASN A N 1
ATOM 1815 C CA . ASN A 1 227 ? 15.469 -4.589 5.655 1.00 96.00 227 ASN A CA 1
ATOM 1816 C C . ASN A 1 227 ? 14.014 -5.079 5.743 1.00 96.00 227 ASN A C 1
ATOM 1818 O O . ASN A 1 227 ? 13.423 -5.002 6.823 1.00 96.00 227 ASN A O 1
ATOM 1822 N N . MET A 1 228 ? 13.434 -5.614 4.661 1.00 94.56 228 MET A N 1
ATOM 1823 C CA . MET A 1 228 ? 12.029 -6.046 4.654 1.00 94.56 228 MET A CA 1
ATOM 1824 C C . MET A 1 228 ? 11.748 -7.122 5.711 1.00 94.56 228 MET A C 1
ATOM 1826 O O . MET A 1 228 ? 10.809 -6.992 6.497 1.00 94.56 228 MET A O 1
ATOM 1830 N N . VAL A 1 229 ? 12.586 -8.163 5.778 1.00 93.88 229 VAL A N 1
ATOM 1831 C CA . VAL A 1 229 ? 12.393 -9.293 6.704 1.00 93.88 229 VAL A CA 1
ATOM 1832 C C . VAL A 1 229 ? 12.557 -8.873 8.174 1.00 93.88 229 VAL A C 1
ATOM 1834 O O . VAL A 1 229 ? 11.653 -9.160 8.961 1.00 93.88 229 VAL A O 1
ATOM 1837 N N . PRO A 1 230 ? 13.624 -8.153 8.583 1.00 94.94 230 PRO A N 1
ATOM 1838 C CA . PRO A 1 230 ? 13.735 -7.629 9.945 1.00 94.94 230 PRO A CA 1
ATOM 1839 C C . PRO A 1 230 ? 12.536 -6.778 10.377 1.00 94.94 230 PRO A C 1
ATOM 1841 O O . PRO A 1 230 ? 12.050 -6.923 11.502 1.00 94.94 230 PRO A O 1
ATOM 1844 N N . TYR A 1 231 ? 12.030 -5.910 9.493 1.00 93.88 231 TYR A N 1
ATOM 1845 C CA . TYR A 1 231 ? 10.866 -5.083 9.805 1.00 93.88 231 TYR A CA 1
ATOM 1846 C C . TYR A 1 231 ? 9.582 -5.901 9.933 1.00 93.88 231 TYR A C 1
ATOM 1848 O O . TYR A 1 231 ? 8.832 -5.673 10.884 1.00 93.88 231 TYR A O 1
ATOM 1856 N N . ALA A 1 232 ? 9.360 -6.880 9.053 1.00 92.00 232 ALA A N 1
ATOM 1857 C CA . ALA A 1 232 ? 8.227 -7.792 9.160 1.00 92.00 232 ALA A CA 1
ATOM 1858 C C . ALA A 1 232 ? 8.273 -8.583 10.479 1.00 92.00 232 ALA A C 1
ATOM 1860 O O . ALA A 1 232 ? 7.309 -8.574 11.239 1.00 92.00 232 ALA A O 1
ATOM 1861 N N . ILE A 1 233 ? 9.418 -9.179 10.829 1.00 92.75 233 ILE A N 1
ATOM 1862 C CA . ILE A 1 233 ? 9.571 -9.925 12.090 1.00 92.75 233 ILE A CA 1
ATOM 1863 C C . ILE A 1 233 ? 9.279 -9.030 13.299 1.00 92.75 233 ILE A C 1
ATOM 1865 O O . ILE A 1 233 ? 8.599 -9.457 14.232 1.00 92.75 233 ILE A O 1
ATOM 1869 N N . LYS A 1 234 ? 9.781 -7.789 13.301 1.00 90.38 234 LYS A N 1
ATOM 1870 C CA . LYS A 1 234 ? 9.537 -6.843 14.395 1.00 90.38 234 LYS A CA 1
ATOM 1871 C C . LYS A 1 234 ? 8.051 -6.505 14.536 1.00 90.38 234 LYS A C 1
ATOM 1873 O O . LYS A 1 234 ? 7.560 -6.498 15.661 1.00 90.38 234 LYS A O 1
ATOM 1878 N N . ALA A 1 235 ? 7.354 -6.250 13.428 1.00 87.56 235 ALA A N 1
ATOM 1879 C CA . ALA A 1 235 ? 5.922 -5.956 13.437 1.00 87.56 235 ALA A CA 1
ATOM 1880 C C . ALA A 1 235 ? 5.115 -7.139 13.996 1.00 87.56 235 ALA A C 1
ATOM 1882 O O . ALA A 1 235 ? 4.392 -6.984 14.976 1.00 87.56 235 ALA A O 1
ATOM 1883 N N . HIS A 1 236 ? 5.358 -8.346 13.480 1.00 87.31 236 HIS A N 1
ATOM 1884 C CA . HIS A 1 236 ? 4.647 -9.558 13.900 1.00 87.31 236 HIS A CA 1
ATOM 1885 C C . HIS A 1 236 ? 4.936 -9.950 15.360 1.00 87.31 236 HIS A C 1
ATOM 1887 O O . HIS A 1 236 ? 4.057 -10.453 16.059 1.00 87.31 236 HIS A O 1
ATOM 1893 N N . LYS A 1 237 ? 6.151 -9.694 15.868 1.00 85.38 237 LYS A N 1
ATOM 1894 C CA . LYS A 1 237 ? 6.481 -9.888 17.294 1.00 85.38 237 LYS A CA 1
ATOM 1895 C C . LYS A 1 237 ? 5.811 -8.855 18.199 1.00 85.38 237 LYS A C 1
ATOM 1897 O O . LYS A 1 237 ? 5.358 -9.217 19.278 1.00 85.38 237 LYS A O 1
ATOM 1902 N N . ALA A 1 238 ? 5.752 -7.591 17.778 1.00 75.88 238 ALA A N 1
ATOM 1903 C CA . ALA A 1 238 ? 5.120 -6.526 18.556 1.00 75.88 238 ALA A CA 1
ATOM 1904 C C . ALA A 1 238 ? 3.618 -6.771 18.760 1.00 75.88 238 ALA A C 1
ATOM 1906 O O . ALA A 1 238 ? 3.069 -6.354 19.776 1.00 75.88 238 ALA A O 1
ATOM 1907 N N . VAL A 1 239 ? 2.959 -7.466 17.829 1.00 67.94 239 VAL A N 1
ATOM 1908 C CA . VAL A 1 239 ? 1.572 -7.904 18.020 1.00 67.94 239 VAL A CA 1
ATOM 1909 C C . VAL A 1 239 ? 1.490 -9.124 18.940 1.00 67.94 239 VAL A C 1
ATOM 1911 O O . VAL A 1 239 ? 0.750 -9.089 19.911 1.00 67.94 239 VAL A O 1
ATOM 1914 N N . LYS A 1 240 ? 2.303 -10.168 18.727 1.00 63.31 240 LYS A N 1
ATOM 1915 C CA . LYS A 1 240 ? 2.271 -11.383 19.572 1.00 63.31 240 LYS A CA 1
ATOM 1916 C C . LYS A 1 240 ? 2.680 -11.157 21.032 1.00 63.31 240 LYS A C 1
ATOM 1918 O O . LYS A 1 240 ? 2.319 -11.950 21.891 1.00 63.31 240 LYS A O 1
ATOM 1923 N N . GLY A 1 241 ? 3.452 -10.107 21.313 1.00 56.16 241 GLY A N 1
ATOM 1924 C CA . GLY A 1 241 ? 3.796 -9.694 22.677 1.00 56.16 241 GLY A CA 1
ATOM 1925 C C . GLY A 1 241 ? 2.684 -8.930 23.406 1.00 56.16 241 GLY A C 1
ATOM 1926 O O . GLY A 1 241 ? 2.852 -8.621 24.584 1.00 56.16 241 GLY A O 1
ATOM 1927 N N . ARG A 1 242 ? 1.578 -8.606 22.723 1.00 55.19 242 ARG A N 1
ATOM 1928 C CA . ARG A 1 242 ? 0.387 -7.981 23.301 1.00 55.19 242 ARG A CA 1
ATOM 1929 C C . ARG A 1 242 ? -0.657 -9.074 23.530 1.00 55.19 242 ARG A C 1
ATOM 1931 O O . ARG A 1 242 ? -1.203 -9.622 22.580 1.00 55.19 242 ARG A O 1
ATOM 1938 N N . ASP A 1 243 ? -0.884 -9.425 24.793 1.00 46.81 243 ASP A N 1
ATOM 1939 C CA . ASP A 1 243 ? -2.029 -10.246 25.198 1.00 46.81 243 ASP A CA 1
ATOM 1940 C C . ASP A 1 243 ? -3.328 -9.544 24.733 1.00 46.81 243 ASP A C 1
ATOM 1942 O O . ASP A 1 243 ? -3.409 -8.318 24.891 1.00 46.81 243 ASP A O 1
ATOM 1946 N N . PRO A 1 244 ? -4.341 -10.250 24.183 1.00 48.59 244 PRO A N 1
ATOM 1947 C CA . PRO A 1 244 ? -5.669 -9.685 23.910 1.00 48.59 244 PRO A CA 1
ATOM 1948 C C . PRO A 1 244 ? -6.330 -8.967 25.107 1.00 48.59 244 PRO A C 1
ATOM 1950 O O . PRO A 1 244 ? -7.318 -8.266 24.911 1.00 48.59 244 PRO A O 1
ATOM 1953 N N . GLN A 1 245 ? -5.793 -9.090 26.327 1.00 43.31 245 GLN A N 1
ATOM 1954 C CA . GLN A 1 245 ? -6.252 -8.377 27.529 1.00 43.31 245 GLN A CA 1
ATOM 1955 C C . GLN A 1 245 ? -5.296 -7.280 28.047 1.00 43.31 245 GLN A C 1
ATOM 1957 O O . GLN A 1 245 ? -5.506 -6.735 29.130 1.00 43.31 245 GLN A O 1
ATOM 1962 N N . GLY A 1 246 ? -4.253 -6.905 27.298 1.00 42.38 246 GLY A N 1
ATOM 1963 C CA . GLY A 1 246 ? -3.429 -5.731 27.620 1.00 42.38 246 GLY A CA 1
ATOM 1964 C C . GLY A 1 246 ? -2.474 -5.880 28.814 1.00 42.38 246 GLY A C 1
ATOM 1965 O O . GLY A 1 246 ? -1.973 -4.869 29.309 1.00 42.38 246 GLY A O 1
ATOM 1966 N N . GLN A 1 247 ? -2.163 -7.098 29.271 1.00 38.69 247 GLN A N 1
ATOM 1967 C CA . GLN A 1 247 ? -1.083 -7.310 30.240 1.00 38.69 247 GLN A CA 1
ATOM 1968 C C . GLN A 1 247 ? 0.231 -7.658 29.530 1.00 38.69 247 GLN A C 1
ATOM 1970 O O . GLN A 1 247 ? 0.331 -8.613 28.762 1.00 38.69 247 GLN A O 1
ATOM 1975 N N . THR A 1 248 ? 1.263 -6.852 29.788 1.00 37.75 248 THR A N 1
ATOM 1976 C CA . THR A 1 248 ? 2.641 -7.095 29.352 1.00 37.75 248 THR A CA 1
ATOM 1977 C C . THR A 1 248 ? 3.122 -8.442 29.892 1.00 37.75 248 THR A C 1
ATOM 1979 O O . THR A 1 248 ? 3.341 -8.582 31.095 1.00 37.75 248 THR A O 1
ATOM 1982 N N . LEU A 1 249 ? 3.360 -9.421 29.014 1.00 38.97 249 LEU A N 1
ATOM 1983 C CA . LEU A 1 249 ? 4.080 -10.639 29.381 1.00 38.97 249 LEU A CA 1
ATOM 1984 C C . LEU A 1 249 ? 5.547 -10.286 29.647 1.00 38.97 249 LEU A C 1
ATOM 1986 O O . LEU A 1 249 ? 6.381 -10.245 28.739 1.00 38.97 249 LEU A O 1
ATOM 1990 N N . LEU A 1 250 ? 5.872 -10.043 30.916 1.00 39.38 250 LEU A N 1
ATOM 1991 C CA . LEU A 1 250 ? 7.240 -10.117 31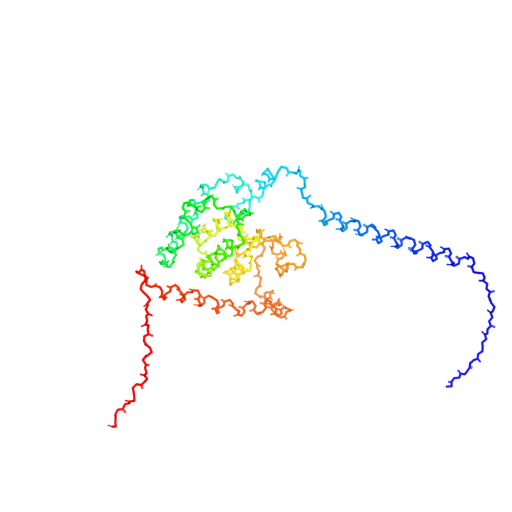.412 1.00 39.38 250 LEU A CA 1
ATOM 1992 C C . LEU A 1 250 ? 7.685 -11.580 31.324 1.00 39.38 250 LEU A C 1
ATOM 1994 O O . LEU A 1 250 ? 7.579 -12.339 32.285 1.00 39.38 250 LEU A O 1
ATOM 1998 N N . TYR A 1 251 ? 8.177 -11.998 30.158 1.00 40.09 251 TYR A N 1
ATOM 1999 C CA . TYR A 1 251 ? 8.939 -13.236 30.077 1.00 40.09 251 TYR A CA 1
ATOM 2000 C C . TYR A 1 251 ? 10.242 -13.030 30.846 1.00 40.09 251 TYR A C 1
ATOM 2002 O O . TYR A 1 251 ? 11.208 -12.453 30.347 1.00 40.09 251 TYR A O 1
ATOM 2010 N N . GLY A 1 252 ? 10.225 -13.484 32.100 1.00 38.59 252 GLY A N 1
ATOM 2011 C CA . GLY A 1 252 ? 11.390 -13.580 32.957 1.00 38.59 252 GLY A CA 1
ATOM 2012 C C . GLY A 1 252 ? 12.499 -14.348 32.249 1.00 38.59 252 GLY A C 1
ATOM 2013 O O . GLY A 1 252 ? 12.314 -15.470 31.773 1.00 38.59 252 GLY A O 1
ATOM 2014 N N . SER A 1 253 ? 13.666 -13.722 32.192 1.00 37.50 253 SER A N 1
ATOM 2015 C CA . SER A 1 253 ? 14.938 -14.351 31.875 1.00 37.50 253 SER A CA 1
ATOM 2016 C C . SER A 1 253 ? 15.151 -15.556 32.794 1.00 37.50 253 SER A C 1
ATOM 2018 O O . SER A 1 253 ? 15.501 -15.392 33.962 1.00 37.50 253 SER A O 1
ATOM 2020 N N . ARG A 1 254 ? 14.936 -16.777 32.289 1.00 37.44 254 ARG A N 1
ATOM 2021 C CA . ARG A 1 254 ? 15.443 -17.982 32.954 1.00 37.44 254 ARG A CA 1
ATOM 2022 C C . ARG A 1 254 ? 16.952 -18.033 32.755 1.00 37.44 254 ARG A C 1
ATOM 2024 O O . ARG A 1 254 ? 17.432 -18.323 31.662 1.00 37.44 254 ARG A O 1
ATOM 2031 N N . SER A 1 255 ? 17.677 -17.741 33.827 1.00 37.94 255 SER A N 1
ATOM 2032 C CA . SER A 1 255 ? 19.090 -18.075 33.990 1.00 37.94 255 SER A CA 1
ATOM 2033 C C . SER A 1 255 ? 19.293 -19.589 33.807 1.00 37.94 255 SER A C 1
ATOM 2035 O O . SER A 1 255 ? 18.442 -20.359 34.263 1.00 37.94 255 SER A O 1
ATOM 2037 N N . PRO A 1 256 ? 20.389 -20.056 33.184 1.00 43.19 256 PRO A N 1
ATOM 2038 C CA . PRO A 1 256 ? 20.668 -21.484 33.080 1.00 43.19 256 PRO A CA 1
ATOM 2039 C C . PRO A 1 256 ? 21.056 -22.027 34.460 1.00 43.19 256 PRO A C 1
ATOM 2041 O O . PRO A 1 256 ? 22.097 -21.664 35.005 1.00 43.19 256 PRO A O 1
ATOM 2044 N N . SER A 1 257 ? 20.218 -22.885 35.038 1.00 39.50 257 SER A N 1
ATOM 2045 C CA . SER A 1 257 ? 20.574 -23.682 36.211 1.00 39.50 257 SER A CA 1
ATOM 2046 C C . SER A 1 257 ? 21.581 -24.759 35.803 1.00 39.50 257 SER A C 1
ATOM 2048 O O . SER A 1 257 ? 21.289 -25.599 34.952 1.00 39.50 257 SER A O 1
ATOM 2050 N N . THR A 1 258 ? 22.762 -24.722 36.411 1.00 45.75 258 THR A N 1
ATOM 2051 C CA . THR A 1 258 ? 23.788 -25.769 36.366 1.00 45.75 258 THR A CA 1
ATOM 2052 C C . THR A 1 258 ? 23.241 -27.104 36.896 1.00 45.75 258 THR A C 1
ATOM 2054 O O . THR A 1 258 ? 22.517 -27.100 37.893 1.00 45.75 258 THR A O 1
ATOM 2057 N N . PRO A 1 259 ? 23.580 -28.252 36.281 1.00 39.19 259 PRO A N 1
ATOM 2058 C CA . PRO A 1 259 ? 23.183 -29.558 36.801 1.00 39.19 259 PRO A CA 1
ATOM 2059 C C . PRO A 1 259 ? 24.082 -29.981 37.981 1.00 39.19 259 PRO A C 1
ATOM 2061 O O . PRO A 1 259 ? 25.278 -29.663 37.976 1.00 39.19 259 PRO A O 1
ATOM 2064 N N . PRO A 1 260 ? 23.544 -30.679 39.000 1.00 50.34 260 PRO A N 1
ATOM 2065 C CA . PRO A 1 260 ? 24.351 -31.219 40.087 1.00 50.34 260 PRO A CA 1
ATOM 2066 C C . PRO A 1 260 ? 25.115 -32.479 39.647 1.00 50.34 260 PRO A C 1
ATOM 2068 O O . PRO A 1 260 ? 24.721 -33.152 38.695 1.00 50.34 260 PRO A O 1
ATOM 2071 N N . ARG A 1 261 ? 26.231 -32.714 40.348 1.00 45.78 261 ARG A N 1
ATOM 2072 C CA . ARG A 1 261 ? 27.250 -33.754 40.123 1.00 45.78 261 ARG A CA 1
ATOM 2073 C C . ARG A 1 261 ? 26.715 -35.179 40.127 1.00 45.78 261 ARG A C 1
ATOM 2075 O O . ARG A 1 261 ? 25.826 -35.455 40.960 1.00 45.78 261 ARG A O 1
#

Foldseek 3Di:
DDDDDDDDDDDDPPPVVVVVVVVVVVVVVVVVVVVVVVVCVVVPPVPDDPPVVVCLQAQQFLPDDSVVNSPDDLVRLLVLQLQLLVVVCVVPVLSVVCCCPCSDPVLSVDALVPDDPVVLVVVLVSVLLLLLQCLVVCVPSSSRSNVRNCCRRVVCLEVVVLSNCLSCVVVQQDLSVLSSVLRHDLVDPPPPCVLCVVCNVPSHGDDPVSLVVVVVVDVVSVVSNVVSVVSSVVSVVVSVQADPVGDGPPPDPDDDDDDDD